Protein AF-A0A7D8YG16-F1 (afdb_monomer_lite)

Radius of gyration: 29.98 Å; chains: 1; bounding box: 87×60×87 Å

Foldseek 3Di:
DDDDPPPPPPPPDPPPPDPPPPDDDPDDPVDDPVVDDPVRVVVVVVSNVVVVVVVVVVVVVVVVVVVVVVVVVVVVVVVVVVVVVVVVVVVVVVVVVVVVVVPPDDDDDDDPDPPPQPDLLVLLQVLCVDPVPLAFADLLVSVVSSVVSVHDDPDDPVVSSVVSVVSQVVCVVVLQKFFAAPVRHGDDPPDPPRPGGTMDTNVSVPPPPPPDPPPPDDDDDD

Structure (mmCIF, N/CA/C/O backbone):
data_AF-A0A7D8YG16-F1
#
_entry.id   AF-A0A7D8YG16-F1
#
loop_
_atom_site.group_PDB
_atom_site.id
_atom_site.type_symbol
_atom_site.label_atom_id
_atom_site.label_alt_id
_atom_site.label_comp_id
_atom_site.label_asym_id
_atom_site.label_entity_id
_atom_site.label_seq_id
_atom_site.pdbx_PDB_ins_code
_atom_site.Cartn_x
_atom_site.Cartn_y
_atom_site.Cartn_z
_atom_site.occupancy
_atom_site.B_iso_or_equiv
_atom_site.auth_seq_id
_atom_site.auth_comp_id
_atom_site.auth_asym_id
_atom_site.auth_atom_id
_atom_site.pdbx_PDB_model_num
ATOM 1 N N . MET A 1 1 ? -27.364 -44.019 13.048 1.00 42.69 1 MET A N 1
ATOM 2 C CA . MET A 1 1 ? -28.251 -43.488 11.989 1.00 42.69 1 MET A CA 1
ATOM 3 C C . MET A 1 1 ? -28.166 -41.962 12.006 1.00 42.69 1 MET A C 1
ATOM 5 O O . MET A 1 1 ? -28.694 -41.402 12.958 1.00 42.69 1 MET A O 1
ATOM 9 N N . PRO A 1 2 ? -27.562 -41.266 11.027 1.00 52.38 2 PRO A N 1
ATOM 10 C CA . PRO A 1 2 ? -26.481 -41.629 10.109 1.00 52.38 2 PRO A CA 1
ATOM 11 C C . PRO A 1 2 ? -25.141 -40.936 10.470 1.00 52.38 2 PRO A C 1
ATOM 13 O O . PRO A 1 2 ? -25.119 -39.822 10.987 1.00 52.38 2 PRO A O 1
ATOM 16 N N . ASP A 1 3 ? -24.037 -41.621 10.165 1.00 46.09 3 ASP A N 1
ATOM 17 C CA . ASP A 1 3 ? -22.671 -41.087 10.111 1.00 46.09 3 ASP A CA 1
ATOM 18 C C . ASP A 1 3 ? -22.565 -40.031 9.005 1.00 46.09 3 ASP A C 1
ATOM 20 O O . ASP A 1 3 ? -22.786 -40.337 7.831 1.00 46.09 3 ASP A O 1
ATOM 24 N N . GLN A 1 4 ? -22.214 -38.792 9.354 1.00 53.47 4 GLN A N 1
ATOM 25 C CA . GLN A 1 4 ? -21.813 -37.791 8.366 1.00 53.47 4 GLN A CA 1
ATOM 26 C C . GLN A 1 4 ? -20.302 -37.880 8.165 1.00 53.47 4 GLN A C 1
ATOM 28 O O . GLN A 1 4 ? -19.511 -37.281 8.891 1.00 53.47 4 GLN A O 1
ATOM 33 N N . ALA A 1 5 ? -19.918 -38.664 7.160 1.00 52.75 5 ALA A N 1
ATOM 34 C CA . ALA A 1 5 ? -18.578 -38.671 6.605 1.00 52.75 5 ALA A CA 1
ATOM 35 C C . ALA A 1 5 ? -18.262 -37.274 6.044 1.00 52.75 5 ALA A C 1
ATOM 37 O O . ALA A 1 5 ? -18.763 -36.883 4.989 1.00 52.75 5 ALA A O 1
ATOM 38 N N . ASN A 1 6 ? -17.432 -36.519 6.765 1.00 57.44 6 ASN A N 1
ATOM 39 C CA . ASN A 1 6 ? -16.796 -35.310 6.256 1.00 57.44 6 ASN A CA 1
ATOM 40 C C . ASN A 1 6 ? -15.873 -35.707 5.103 1.00 57.44 6 ASN A C 1
ATOM 42 O O . ASN A 1 6 ? -14.739 -36.139 5.305 1.00 57.44 6 ASN A O 1
ATOM 46 N N . HIS A 1 7 ? -16.395 -35.588 3.887 1.00 51.38 7 HIS A N 1
ATOM 47 C CA . HIS A 1 7 ? -15.631 -35.683 2.658 1.00 51.38 7 HIS A CA 1
ATOM 48 C C . HIS A 1 7 ? -14.711 -34.457 2.605 1.00 51.38 7 HIS A C 1
ATOM 50 O O . HIS A 1 7 ? -15.116 -33.362 2.218 1.00 51.38 7 HIS A O 1
ATOM 56 N N . VAL A 1 8 ? -13.488 -34.626 3.108 1.00 57.53 8 VAL A N 1
ATOM 57 C CA . VAL A 1 8 ? -12.399 -33.668 2.932 1.00 57.53 8 VAL A CA 1
ATOM 58 C C . VAL A 1 8 ? -12.042 -33.720 1.454 1.00 57.53 8 VAL A C 1
ATOM 60 O O . VAL A 1 8 ? -11.345 -34.620 1.000 1.00 57.53 8 VAL A O 1
ATOM 63 N N . GLU A 1 9 ? -12.620 -32.793 0.699 1.00 54.41 9 GLU A N 1
ATOM 64 C CA . GLU A 1 9 ? -12.312 -32.551 -0.702 1.00 54.41 9 GLU A CA 1
ATOM 65 C C . GLU A 1 9 ? -10.819 -32.208 -0.791 1.00 54.41 9 GLU A C 1
ATOM 67 O O . GLU A 1 9 ? -10.390 -31.110 -0.423 1.00 54.41 9 GLU A O 1
ATOM 72 N N . GLU A 1 10 ? -10.020 -33.207 -1.180 1.00 52.62 10 GLU A N 1
ATOM 73 C CA . GLU A 1 10 ? -8.593 -33.085 -1.448 1.00 52.62 10 GLU A CA 1
ATOM 74 C C . GLU A 1 10 ? -8.372 -31.878 -2.355 1.00 52.62 10 GLU A C 1
ATOM 76 O O . GLU A 1 10 ? -8.731 -31.863 -3.538 1.00 52.62 10 GLU A O 1
ATOM 81 N N . GLN A 1 11 ? -7.793 -30.835 -1.764 1.00 48.50 11 GLN A N 1
ATOM 82 C CA . GLN A 1 11 ? -7.321 -29.666 -2.476 1.00 48.50 11 GLN A CA 1
ATOM 83 C C . GLN A 1 11 ? -6.313 -30.151 -3.507 1.00 48.50 11 GLN A C 1
ATOM 85 O O . GLN A 1 11 ? -5.183 -30.511 -3.175 1.00 48.50 11 GLN A O 1
ATOM 90 N N . ARG A 1 12 ? -6.756 -30.192 -4.767 1.00 50.84 12 ARG A N 1
ATOM 91 C CA . ARG A 1 12 ? -5.907 -30.531 -5.901 1.00 50.84 12 ARG A CA 1
ATOM 92 C C . ARG A 1 12 ? -4.632 -29.688 -5.807 1.00 50.84 12 ARG A C 1
ATOM 94 O O . ARG A 1 12 ? -4.746 -28.459 -5.711 1.00 50.84 12 ARG A O 1
ATOM 101 N N . PRO A 1 13 ? -3.439 -30.310 -5.833 1.00 53.59 13 PRO A N 1
ATOM 102 C CA . PRO A 1 13 ? -2.198 -29.565 -5.908 1.00 53.59 13 PRO A CA 1
ATOM 103 C C . PRO A 1 13 ? -2.313 -28.684 -7.139 1.00 53.59 13 PRO A C 1
ATOM 105 O O . PRO A 1 13 ? -2.701 -29.155 -8.212 1.00 53.59 13 PRO A O 1
ATOM 108 N N . TRP A 1 14 ? -2.070 -27.394 -6.942 1.00 55.88 14 TRP A N 1
ATOM 109 C CA . TRP A 1 14 ? -2.073 -26.400 -7.994 1.00 55.88 14 TRP A CA 1
ATOM 110 C C . TRP A 1 14 ? -1.040 -26.889 -8.990 1.00 55.88 14 TRP A C 1
ATOM 112 O O . TRP A 1 14 ? 0.162 -26.790 -8.760 1.00 55.88 14 TRP A O 1
ATOM 122 N N . SER A 1 15 ? -1.523 -27.567 -10.026 1.00 50.31 15 SER A N 1
ATOM 123 C CA . SER A 1 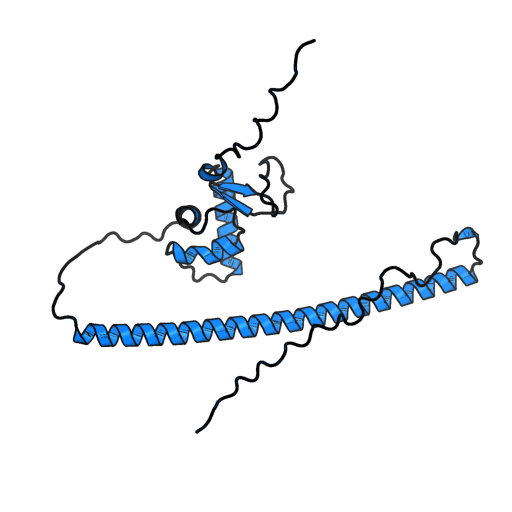15 ? -0.684 -28.087 -11.080 1.00 50.31 15 SER A CA 1
ATOM 124 C C . SER A 1 15 ? -0.021 -26.844 -11.634 1.00 50.31 15 SER A C 1
ATOM 126 O O . SER A 1 15 ? -0.735 -25.945 -12.078 1.00 50.31 15 SER A O 1
ATOM 128 N N . ASN A 1 16 ? 1.301 -26.751 -11.474 1.00 50.12 16 ASN A N 1
ATOM 129 C CA . ASN A 1 16 ? 2.144 -25.734 -12.086 1.00 50.12 16 ASN A CA 1
ATOM 130 C C . ASN A 1 16 ? 1.852 -25.774 -13.586 1.00 50.12 16 ASN A C 1
ATOM 132 O O . ASN A 1 16 ? 2.470 -26.529 -14.333 1.00 50.12 16 ASN A O 1
ATOM 136 N N . ALA A 1 17 ? 0.822 -25.046 -14.006 1.00 48.44 17 ALA A N 1
ATOM 137 C CA . ALA A 1 17 ? 0.446 -24.892 -15.387 1.00 48.44 17 ALA A CA 1
ATOM 138 C C . ALA A 1 17 ? 1.602 -24.127 -16.008 1.00 48.44 17 ALA A C 1
ATOM 140 O O . ALA A 1 17 ? 1.753 -22.943 -15.724 1.00 48.44 17 ALA A O 1
ATOM 141 N N . GLY A 1 18 ? 2.451 -24.875 -16.720 1.00 48.12 18 GLY A N 1
ATOM 142 C CA . GLY A 1 18 ? 3.556 -24.416 -17.549 1.00 48.12 18 GLY A CA 1
ATOM 143 C C . GLY A 1 18 ? 4.056 -23.031 -17.184 1.00 48.12 18 GLY A C 1
ATOM 144 O O . GLY A 1 18 ? 3.665 -22.054 -17.817 1.00 48.12 18 GLY A O 1
ATOM 145 N N . VAL A 1 19 ? 4.940 -22.946 -16.188 1.00 51.50 19 VAL A N 1
ATOM 146 C CA . VAL A 1 19 ? 5.898 -21.842 -16.174 1.00 51.50 19 VAL A CA 1
ATOM 147 C C . VAL A 1 19 ? 6.730 -22.064 -17.430 1.00 51.50 19 VAL A C 1
ATOM 149 O O . VAL A 1 19 ? 7.658 -22.871 -17.421 1.00 51.50 19 VAL A O 1
ATOM 152 N N . SER A 1 20 ? 6.293 -21.459 -18.537 1.00 51.66 20 SER A N 1
ATOM 153 C CA . SER A 1 20 ? 7.059 -21.371 -19.770 1.00 51.66 20 SER A CA 1
ATOM 154 C C . SER A 1 20 ? 8.442 -20.909 -19.361 1.00 51.66 20 SER A C 1
ATOM 156 O O . SER A 1 20 ? 8.583 -19.871 -18.710 1.00 51.66 20 SER A O 1
ATOM 158 N N . THR A 1 21 ? 9.443 -21.736 -19.634 1.00 58.44 21 THR A N 1
ATOM 159 C CA . THR A 1 21 ? 10.832 -21.369 -19.400 1.00 58.44 21 THR A CA 1
ATOM 160 C C . THR A 1 21 ? 11.067 -20.030 -20.097 1.00 58.44 21 THR A C 1
ATOM 162 O O . THR A 1 21 ? 10.820 -19.941 -21.303 1.00 58.44 21 THR A O 1
ATOM 165 N N . PRO A 1 22 ? 11.444 -18.980 -19.351 1.00 60.59 22 PRO A N 1
ATOM 166 C CA . PRO A 1 22 ? 11.738 -17.692 -19.942 1.00 60.59 22 PRO A CA 1
ATOM 167 C C . PRO A 1 22 ? 13.015 -17.837 -20.775 1.00 60.59 22 PRO A C 1
ATOM 169 O O . PRO A 1 22 ? 13.837 -18.710 -20.502 1.00 60.59 22 PRO A O 1
ATOM 172 N N . ASP A 1 23 ? 13.185 -16.949 -21.744 1.00 63.62 23 ASP A N 1
ATOM 173 C CA . ASP A 1 23 ? 14.467 -16.643 -22.394 1.00 63.62 23 ASP A CA 1
ATOM 174 C C . ASP A 1 23 ? 14.863 -17.389 -23.670 1.00 63.62 23 ASP A C 1
ATOM 176 O O . ASP A 1 23 ? 16.027 -17.311 -24.058 1.00 63.62 23 ASP A O 1
ATOM 180 N N . GLU A 1 24 ? 13.938 -17.994 -24.419 1.00 78.75 24 GLU A N 1
ATOM 181 C CA . GLU A 1 24 ? 14.229 -18.231 -25.842 1.00 78.75 24 GLU A CA 1
ATOM 182 C C . GLU A 1 24 ? 13.628 -17.106 -26.691 1.00 78.75 24 GLU A C 1
ATOM 184 O O . GLU A 1 24 ? 12.434 -17.071 -26.997 1.00 78.75 24 GLU A O 1
ATOM 189 N N . LEU A 1 25 ? 14.474 -16.121 -27.015 1.00 82.69 25 LEU A N 1
ATOM 190 C CA . LEU A 1 25 ? 14.141 -15.067 -27.969 1.00 82.69 25 LEU A CA 1
ATOM 191 C C . LEU A 1 25 ? 13.851 -15.699 -29.344 1.00 82.69 25 LEU A C 1
ATOM 193 O O . LEU A 1 25 ? 14.483 -16.686 -29.713 1.00 82.69 25 LEU A O 1
ATOM 197 N N . PRO A 1 26 ? 12.947 -15.118 -30.154 1.00 82.69 26 PRO A N 1
ATOM 198 C CA . PRO A 1 26 ? 12.599 -15.658 -31.473 1.00 82.69 26 PRO A CA 1
ATOM 199 C C . PRO A 1 26 ? 13.725 -15.511 -32.514 1.00 82.69 26 PRO A C 1
ATOM 201 O O . PRO A 1 26 ? 13.540 -15.882 -33.670 1.00 82.69 26 PRO A O 1
ATOM 204 N N . PHE A 1 27 ? 14.863 -14.940 -32.124 1.00 83.19 27 PHE A N 1
ATOM 205 C CA . PHE A 1 27 ? 16.047 -14.729 -32.944 1.00 83.19 27 PHE A CA 1
ATOM 206 C C . PHE A 1 27 ? 17.308 -15.012 -32.120 1.00 83.19 27 PHE A C 1
ATOM 208 O O . PHE A 1 27 ? 17.325 -14.870 -30.896 1.00 83.19 27 PHE A O 1
ATOM 215 N N . ASP A 1 28 ? 18.379 -15.390 -32.814 1.00 86.94 28 ASP A N 1
ATOM 216 C CA . ASP A 1 28 ? 19.677 -15.682 -32.213 1.00 86.94 28 ASP A CA 1
ATOM 217 C C . ASP A 1 28 ? 20.391 -14.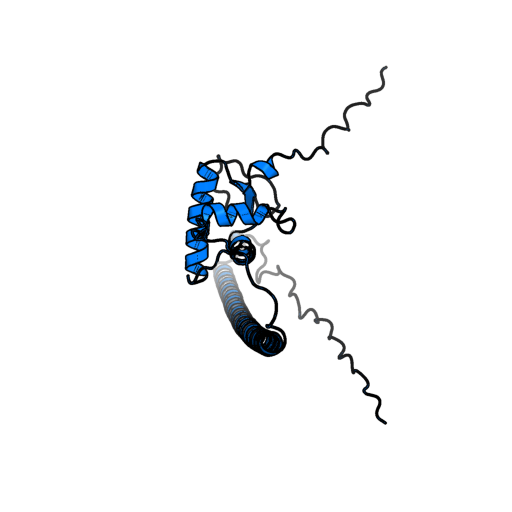382 -31.816 1.00 86.94 28 ASP A C 1
ATOM 219 O O . ASP A 1 28 ? 20.924 -13.655 -32.656 1.00 86.94 28 ASP A O 1
ATOM 223 N N . SER A 1 29 ? 20.423 -14.097 -30.513 1.00 85.38 29 SER A N 1
ATOM 224 C CA . SER A 1 29 ? 21.059 -12.898 -29.957 1.00 85.38 29 SER A CA 1
ATOM 225 C C . SER A 1 29 ? 22.583 -12.876 -30.115 1.00 85.38 29 SER A C 1
ATOM 227 O O . SER A 1 29 ? 23.198 -11.824 -29.930 1.00 85.38 29 SER A O 1
ATOM 229 N N . SER A 1 30 ? 23.209 -14.002 -30.476 1.00 88.75 30 SER A N 1
ATOM 230 C CA . SER A 1 30 ? 24.656 -14.085 -30.689 1.00 88.75 30 SER A CA 1
ATOM 231 C C . SER A 1 30 ? 25.092 -13.617 -32.082 1.00 88.75 30 SER A C 1
ATOM 233 O O . SER A 1 30 ? 26.271 -13.316 -32.300 1.00 88.75 30 SER A O 1
ATOM 235 N N . ARG A 1 31 ? 24.157 -13.505 -33.036 1.00 88.75 31 ARG A N 1
ATOM 236 C CA . ARG A 1 31 ? 24.463 -13.115 -34.412 1.00 88.75 31 ARG A CA 1
ATOM 237 C C . ARG A 1 31 ? 24.605 -11.596 -34.536 1.00 88.75 31 ARG A C 1
ATOM 239 O O . ARG A 1 31 ? 23.697 -10.828 -34.236 1.00 88.75 31 ARG A O 1
ATOM 246 N N . HIS A 1 32 ? 25.761 -11.138 -35.016 1.00 93.12 32 HIS A N 1
ATOM 247 C CA . HIS A 1 32 ? 26.023 -9.704 -35.158 1.00 93.12 32 HIS A CA 1
ATOM 248 C C . HIS A 1 32 ? 25.232 -9.107 -36.346 1.00 93.12 32 HIS A C 1
ATOM 250 O O . HIS A 1 32 ? 25.350 -9.640 -37.452 1.00 93.12 32 HIS A O 1
ATOM 256 N N . PRO A 1 33 ? 24.536 -7.956 -36.211 1.00 91.00 33 PRO A N 1
ATOM 257 C CA . PRO A 1 33 ? 23.679 -7.401 -37.273 1.00 91.00 33 PRO A CA 1
ATOM 258 C C . PRO A 1 33 ? 24.385 -7.164 -38.614 1.00 91.00 33 PRO A C 1
ATOM 260 O O . PRO A 1 33 ? 23.814 -7.373 -39.673 1.00 91.00 33 PRO A O 1
ATOM 263 N N . ARG A 1 34 ? 25.670 -6.784 -38.583 1.00 94.56 34 ARG A N 1
ATOM 264 C CA . ARG A 1 34 ? 26.493 -6.598 -39.801 1.00 94.56 34 ARG A CA 1
ATOM 265 C C . ARG A 1 34 ? 26.751 -7.879 -40.606 1.00 94.56 34 ARG A C 1
ATOM 267 O O . ARG A 1 34 ? 27.272 -7.783 -41.709 1.00 94.56 34 ARG A O 1
ATOM 274 N N . SER A 1 35 ? 26.467 -9.054 -40.045 1.00 94.88 35 SER A N 1
ATOM 275 C CA . SER A 1 35 ? 26.601 -10.337 -40.750 1.00 94.88 35 SER A CA 1
ATOM 276 C C . SER A 1 35 ? 25.352 -10.717 -41.551 1.00 94.88 35 SER A C 1
ATOM 278 O O . SER A 1 35 ? 25.388 -11.685 -42.306 1.00 94.88 35 SER A O 1
ATOM 280 N N . LEU A 1 36 ? 24.262 -9.963 -41.389 1.00 94.06 36 LEU A N 1
ATOM 281 C CA . LEU A 1 36 ? 22.979 -10.212 -42.028 1.00 94.06 36 LEU A CA 1
ATOM 282 C C . LEU A 1 36 ? 22.845 -9.395 -43.314 1.00 94.06 36 LEU A C 1
ATOM 284 O O . LEU A 1 36 ? 23.304 -8.256 -43.397 1.00 94.06 36 LEU A O 1
ATOM 288 N N . SER A 1 37 ? 22.183 -9.978 -44.308 1.00 97.19 37 SER A N 1
ATOM 289 C CA . SER A 1 37 ? 21.705 -9.242 -45.482 1.00 97.19 37 SER A CA 1
ATOM 290 C C . SER A 1 37 ? 20.526 -8.327 -45.127 1.00 97.19 37 SER A C 1
ATOM 292 O O . SER A 1 37 ? 19.826 -8.560 -44.141 1.00 97.19 37 SER A O 1
ATOM 294 N N . ASP A 1 38 ? 20.262 -7.316 -45.956 1.00 96.75 38 ASP A N 1
ATOM 295 C CA . ASP A 1 38 ? 19.150 -6.376 -45.750 1.00 96.75 38 ASP A CA 1
ATOM 296 C C . ASP A 1 38 ? 17.785 -7.077 -45.644 1.00 96.75 38 ASP A C 1
ATOM 298 O O . ASP A 1 38 ? 16.946 -6.691 -44.826 1.00 96.75 38 ASP A O 1
ATOM 302 N N . ASP A 1 39 ? 17.564 -8.135 -46.428 1.00 97.00 39 ASP A N 1
ATOM 303 C CA . ASP A 1 39 ? 16.323 -8.911 -46.377 1.00 97.00 39 ASP A CA 1
ATOM 304 C C . ASP A 1 39 ? 16.208 -9.719 -45.076 1.00 97.00 39 ASP A C 1
ATOM 306 O O . ASP A 1 39 ? 15.133 -9.770 -44.476 1.00 97.00 39 ASP A O 1
ATOM 310 N N . GLN A 1 40 ? 17.319 -10.275 -44.579 1.00 94.50 40 GLN A N 1
ATOM 311 C CA . GLN A 1 40 ? 17.349 -10.947 -43.275 1.00 94.50 40 GLN A CA 1
ATOM 312 C C . GLN A 1 40 ? 17.102 -9.966 -42.126 1.00 94.50 40 GLN A C 1
ATOM 314 O O . GLN A 1 40 ? 16.334 -10.277 -41.220 1.00 94.50 40 GLN A O 1
ATOM 319 N N . LEU A 1 41 ? 17.683 -8.762 -42.184 1.00 94.62 41 LEU A N 1
ATOM 320 C CA . LEU A 1 41 ? 17.433 -7.714 -41.191 1.00 94.62 41 LEU A CA 1
ATOM 321 C C . LEU A 1 41 ? 15.949 -7.330 -41.139 1.00 94.62 41 LEU A C 1
ATOM 323 O O . LEU A 1 41 ? 15.388 -7.184 -40.054 1.00 94.62 41 LEU A O 1
ATOM 327 N N . ARG A 1 42 ? 15.288 -7.195 -42.295 1.00 95.44 42 ARG A N 1
ATOM 328 C CA . ARG A 1 42 ? 13.842 -6.919 -42.356 1.00 95.44 42 ARG A CA 1
ATOM 329 C C . ARG A 1 42 ? 13.021 -8.048 -41.742 1.00 95.44 42 ARG A C 1
ATOM 331 O O . ARG A 1 42 ? 12.115 -7.772 -40.960 1.00 95.44 42 ARG A O 1
ATOM 338 N N . GLN A 1 43 ? 13.358 -9.294 -42.065 1.00 94.88 43 GLN A N 1
ATOM 339 C CA . GLN A 1 43 ? 12.666 -10.466 -41.539 1.00 94.88 43 GLN A CA 1
ATOM 340 C C . GLN A 1 43 ? 12.818 -10.586 -40.015 1.00 94.88 43 GLN A C 1
ATOM 342 O O . GLN A 1 43 ? 11.827 -10.805 -39.320 1.00 94.88 43 GLN A O 1
ATOM 347 N N . GLU A 1 44 ? 14.029 -10.404 -39.480 1.00 94.44 44 GLU A N 1
ATOM 348 C CA . GLU A 1 44 ? 14.264 -10.439 -38.031 1.00 94.44 44 GLU A CA 1
ATOM 349 C C . GLU A 1 44 ? 13.527 -9.300 -37.311 1.00 94.44 44 GLU A C 1
ATOM 351 O O . GLU A 1 44 ? 12.929 -9.525 -36.258 1.00 94.44 44 GLU A O 1
ATOM 356 N N . LEU A 1 45 ? 13.476 -8.095 -37.895 1.00 94.50 45 LEU A N 1
ATOM 357 C CA . LEU A 1 45 ? 12.705 -6.975 -37.342 1.00 94.50 45 LEU A CA 1
ATOM 358 C C . LEU A 1 45 ? 11.197 -7.253 -37.306 1.00 94.50 45 LEU A C 1
ATOM 360 O O . LEU A 1 45 ? 10.530 -6.911 -36.324 1.00 94.50 45 LEU A O 1
ATOM 364 N N . GLU A 1 46 ? 10.650 -7.870 -38.352 1.00 95.06 46 GLU A N 1
ATOM 365 C CA . GLU A 1 46 ? 9.240 -8.260 -38.399 1.00 95.06 46 GLU A CA 1
ATOM 366 C C . GLU A 1 46 ? 8.927 -9.336 -37.349 1.00 95.06 46 GLU A C 1
ATOM 368 O O . GLU A 1 46 ? 7.966 -9.199 -36.587 1.00 95.06 46 GLU A O 1
ATOM 373 N N . GLN A 1 47 ? 9.781 -10.358 -37.230 1.00 92.88 47 GLN A N 1
ATOM 374 C CA . GLN A 1 47 ? 9.651 -11.411 -36.218 1.00 92.88 47 GLN A CA 1
ATOM 375 C C . GLN A 1 47 ? 9.735 -10.856 -34.794 1.00 92.88 47 GLN A C 1
ATOM 377 O O . GLN A 1 47 ? 8.886 -11.178 -33.957 1.00 92.88 47 GLN A O 1
ATOM 382 N N . ALA A 1 48 ? 10.712 -9.986 -34.525 1.00 92.31 48 ALA A N 1
ATOM 383 C CA . ALA A 1 48 ? 10.864 -9.319 -33.238 1.00 92.31 48 ALA A CA 1
ATOM 384 C C . ALA A 1 48 ? 9.623 -8.481 -32.899 1.00 92.31 48 ALA A C 1
ATOM 386 O O . ALA A 1 48 ? 9.091 -8.575 -31.793 1.00 92.31 48 ALA A O 1
ATOM 387 N N . SER A 1 49 ? 9.109 -7.715 -33.866 1.00 94.38 49 SER A N 1
ATOM 388 C CA . SER A 1 49 ? 7.903 -6.897 -33.687 1.00 94.38 49 SER A CA 1
ATOM 389 C C . SER A 1 49 ? 6.668 -7.755 -33.391 1.00 94.38 49 SER A C 1
ATOM 391 O O . SER A 1 49 ? 5.918 -7.458 -32.459 1.00 94.38 49 SER A O 1
ATOM 393 N N . GLY A 1 50 ? 6.476 -8.852 -34.129 1.00 93.62 50 GLY A N 1
ATOM 394 C CA . GLY A 1 50 ? 5.372 -9.788 -33.908 1.00 93.62 50 GLY A CA 1
ATOM 395 C C . GLY A 1 50 ? 5.460 -10.524 -32.568 1.00 93.62 50 GLY A C 1
ATOM 396 O O . GLY A 1 50 ? 4.439 -10.801 -31.937 1.00 93.62 50 GLY A O 1
ATOM 397 N N . TRP A 1 51 ? 6.668 -10.825 -32.090 1.00 91.75 51 TRP A N 1
ATOM 398 C CA . TRP A 1 51 ? 6.874 -11.402 -30.762 1.00 91.75 51 TRP A CA 1
ATOM 399 C C . TRP A 1 51 ? 6.566 -10.398 -29.645 1.00 91.75 51 TRP A C 1
ATOM 401 O O . TRP A 1 51 ? 5.788 -10.721 -28.753 1.00 91.75 51 TRP A O 1
ATOM 411 N N . ILE A 1 52 ? 7.049 -9.153 -29.752 1.00 91.50 52 ILE A N 1
ATOM 412 C CA . ILE A 1 52 ? 6.740 -8.083 -28.787 1.00 91.50 52 ILE A CA 1
ATOM 413 C C . ILE A 1 52 ? 5.227 -7.853 -28.672 1.00 91.50 52 ILE A C 1
ATOM 415 O O . ILE A 1 52 ? 4.714 -7.672 -27.567 1.00 91.50 52 ILE A O 1
ATOM 419 N N . GLU A 1 53 ? 4.493 -7.844 -29.788 1.00 95.75 53 GLU A N 1
ATOM 420 C CA . GLU A 1 53 ? 3.044 -7.625 -29.738 1.00 95.75 53 GLU A CA 1
ATOM 421 C C . GLU A 1 53 ? 2.299 -8.802 -29.090 1.00 95.75 53 GLU A C 1
ATOM 423 O O . GLU A 1 53 ? 1.345 -8.572 -28.343 1.00 95.75 53 GLU A O 1
ATOM 428 N N . ARG A 1 54 ? 2.757 -10.047 -29.301 1.00 93.50 54 ARG A N 1
ATOM 429 C CA . ARG A 1 54 ? 2.222 -11.227 -28.600 1.00 93.50 54 ARG A CA 1
ATOM 430 C C . ARG A 1 54 ? 2.451 -11.136 -27.095 1.00 93.50 54 ARG A C 1
ATOM 432 O O . ARG A 1 54 ? 1.479 -11.204 -26.350 1.00 93.50 54 ARG A O 1
ATOM 439 N N . GLU A 1 55 ? 3.679 -10.859 -26.665 1.00 92.38 55 GLU A N 1
ATOM 440 C CA . GLU A 1 55 ? 4.018 -10.663 -25.247 1.00 92.38 55 GLU A CA 1
ATOM 441 C C . GLU A 1 55 ? 3.155 -9.564 -24.604 1.00 92.38 55 GLU A C 1
ATOM 443 O O . GLU A 1 55 ? 2.580 -9.736 -23.530 1.00 92.38 55 GLU A O 1
ATOM 448 N N . ARG A 1 56 ? 2.956 -8.434 -25.296 1.00 94.31 56 ARG A N 1
ATOM 449 C CA . ARG A 1 56 ? 2.066 -7.358 -24.820 1.00 94.31 56 ARG A CA 1
ATOM 450 C C . ARG A 1 56 ? 0.593 -7.761 -24.790 1.00 94.31 56 ARG A C 1
ATOM 452 O O . ARG A 1 56 ? -0.173 -7.258 -23.962 1.00 94.31 56 ARG A O 1
ATOM 459 N N . ALA A 1 57 ? 0.135 -8.594 -25.721 1.00 95.56 57 ALA A N 1
ATOM 460 C CA . ALA A 1 57 ? -1.225 -9.125 -25.706 1.00 95.56 57 ALA A CA 1
ATOM 461 C C . ALA A 1 57 ? -1.433 -10.065 -24.508 1.00 95.56 57 ALA A C 1
ATOM 463 O O . ALA A 1 57 ? -2.430 -9.921 -23.795 1.00 95.56 57 ALA A O 1
ATOM 464 N N . GLU A 1 58 ? -0.467 -10.939 -24.237 1.00 93.25 58 GLU A N 1
ATOM 465 C CA . GLU A 1 58 ? -0.459 -11.825 -23.072 1.00 93.25 58 GLU A CA 1
ATOM 466 C C . GLU A 1 58 ? -0.405 -11.033 -21.760 1.00 93.25 58 GLU A C 1
ATOM 468 O O . GLU A 1 58 ? -1.223 -11.263 -20.868 1.00 93.25 58 GLU A O 1
ATOM 473 N N . GLU A 1 59 ? 0.444 -10.006 -21.668 1.00 94.38 59 GLU A N 1
ATOM 474 C CA . GLU A 1 59 ? 0.496 -9.090 -20.523 1.00 94.38 59 GLU A CA 1
ATOM 475 C C . GLU A 1 59 ? -0.866 -8.417 -20.273 1.00 94.38 59 GLU A C 1
ATOM 477 O O . GLU A 1 59 ? -1.351 -8.355 -19.135 1.00 94.38 59 GLU A O 1
ATOM 482 N N . ARG A 1 60 ? -1.522 -7.912 -21.328 1.00 96.56 60 ARG A N 1
ATOM 483 C CA . ARG A 1 60 ? -2.861 -7.306 -21.224 1.00 96.56 60 ARG A CA 1
ATOM 484 C C . ARG A 1 60 ? -3.899 -8.320 -20.744 1.00 96.56 60 ARG A C 1
ATOM 486 O O . ARG A 1 60 ? -4.709 -7.979 -19.876 1.00 96.56 60 ARG A O 1
ATOM 493 N N . ALA A 1 61 ? -3.863 -9.549 -21.258 1.00 92.12 61 ALA A N 1
ATOM 494 C CA . ALA A 1 61 ? -4.754 -10.625 -20.833 1.00 92.12 61 ALA A CA 1
ATOM 495 C C . ALA A 1 61 ? -4.531 -10.996 -19.357 1.00 92.12 61 ALA A C 1
ATOM 497 O O . ALA A 1 61 ? -5.490 -11.060 -18.583 1.00 92.12 61 ALA A O 1
ATOM 498 N N . ALA A 1 62 ? -3.273 -11.134 -18.931 1.00 89.62 62 ALA A N 1
ATOM 499 C CA . ALA A 1 62 ? -2.905 -11.409 -17.545 1.00 89.62 62 ALA A CA 1
ATOM 500 C C . ALA A 1 62 ? -3.364 -10.289 -16.597 1.00 89.62 62 ALA A C 1
ATOM 502 O O . ALA A 1 62 ? -3.948 -10.556 -15.543 1.00 89.62 62 ALA A O 1
ATOM 503 N N . ARG A 1 63 ? -3.192 -9.018 -16.986 1.00 90.88 63 ARG A N 1
ATOM 504 C CA . ARG A 1 63 ? -3.688 -7.863 -16.214 1.00 90.88 63 ARG A CA 1
ATOM 505 C C . ARG A 1 63 ? -5.209 -7.865 -16.073 1.00 90.88 63 ARG A C 1
ATOM 507 O O . ARG A 1 63 ? -5.721 -7.546 -14.997 1.00 90.88 63 ARG A O 1
ATOM 514 N N . LEU A 1 64 ? -5.938 -8.232 -17.127 1.00 93.69 64 LEU A N 1
ATOM 515 C CA . LEU A 1 64 ? -7.397 -8.347 -17.080 1.00 93.69 64 LEU A CA 1
ATOM 516 C C . LEU A 1 64 ? -7.845 -9.491 -16.155 1.00 93.69 64 LEU A C 1
ATOM 518 O O . LEU A 1 64 ? -8.768 -9.313 -15.353 1.00 93.69 64 LEU A O 1
ATOM 522 N N . ALA A 1 65 ? -7.164 -10.638 -16.219 1.00 91.19 65 ALA A N 1
ATOM 523 C CA . ALA A 1 65 ? -7.409 -11.769 -15.329 1.00 91.19 65 ALA A CA 1
ATOM 524 C C . ALA A 1 65 ? -7.156 -11.389 -13.861 1.00 91.19 65 ALA A C 1
ATOM 526 O O . ALA A 1 65 ? -8.018 -11.611 -13.007 1.00 91.19 65 ALA A O 1
ATOM 527 N N . TYR A 1 66 ? -6.032 -10.722 -13.576 1.00 91.25 66 TYR A N 1
ATOM 528 C CA . TYR A 1 66 ? -5.715 -10.212 -12.242 1.00 91.25 66 TYR A CA 1
ATOM 529 C C . TYR A 1 66 ? -6.792 -9.252 -11.727 1.00 91.25 66 TYR A C 1
ATOM 531 O O . TYR A 1 66 ? -7.284 -9.417 -10.611 1.00 91.25 66 TYR A O 1
ATOM 539 N N . ARG A 1 67 ? -7.218 -8.286 -12.551 1.00 91.69 67 ARG A N 1
ATOM 540 C CA . ARG A 1 67 ? -8.284 -7.341 -12.189 1.00 91.69 67 ARG A CA 1
ATOM 541 C C . ARG A 1 67 ? -9.587 -8.060 -11.839 1.00 91.69 67 ARG A C 1
ATOM 543 O O . ARG A 1 67 ? -10.209 -7.742 -10.833 1.00 91.69 67 ARG A O 1
ATOM 550 N N . THR A 1 68 ? -9.960 -9.068 -12.623 1.00 92.94 68 THR A N 1
ATOM 551 C CA . THR A 1 68 ? -11.164 -9.874 -12.375 1.00 92.94 68 THR A CA 1
ATOM 552 C C . THR A 1 68 ? -11.084 -10.616 -11.037 1.00 92.94 68 THR A C 1
ATOM 554 O O . THR A 1 68 ? -12.059 -10.665 -10.281 1.00 92.94 68 THR A O 1
ATOM 557 N N . ILE A 1 69 ? -9.917 -11.182 -10.713 1.00 92.69 69 ILE A N 1
ATOM 558 C CA . ILE A 1 69 ? -9.679 -11.845 -9.426 1.00 92.69 69 ILE A CA 1
ATOM 559 C C . ILE A 1 69 ? -9.756 -10.834 -8.278 1.00 92.69 69 ILE A C 1
ATOM 561 O O . ILE A 1 69 ? -10.425 -11.118 -7.283 1.00 92.69 69 ILE A O 1
ATOM 565 N N . ALA A 1 70 ? -9.132 -9.664 -8.427 1.00 82.44 70 ALA A N 1
ATOM 566 C CA . ALA A 1 70 ? -9.165 -8.596 -7.433 1.00 82.44 70 ALA A CA 1
ATOM 567 C C . ALA A 1 70 ? -10.607 -8.141 -7.143 1.00 82.44 70 ALA A C 1
ATOM 569 O O . ALA A 1 70 ? -11.039 -8.182 -5.991 1.00 82.44 70 ALA A O 1
ATOM 570 N N . ASP A 1 71 ? -11.401 -7.854 -8.181 1.00 91.44 71 ASP A N 1
ATOM 571 C CA . ASP A 1 71 ? -12.810 -7.460 -8.040 1.00 91.44 71 ASP A CA 1
ATOM 572 C C . ASP A 1 71 ? -13.638 -8.544 -7.321 1.00 91.44 71 ASP A C 1
ATOM 574 O O . ASP A 1 71 ? -14.508 -8.254 -6.492 1.00 91.44 71 ASP A O 1
ATOM 578 N N . ARG A 1 72 ? -13.370 -9.826 -7.607 1.00 96.06 72 ARG A N 1
ATOM 579 C CA . ARG A 1 72 ? -14.024 -10.958 -6.933 1.00 96.06 72 ARG A CA 1
ATOM 580 C C . ARG A 1 72 ? -13.660 -11.029 -5.448 1.00 96.06 72 ARG A C 1
ATOM 582 O O . ARG A 1 72 ? -14.540 -11.295 -4.625 1.00 96.06 72 ARG A O 1
ATOM 589 N N . VAL A 1 73 ? -12.391 -10.816 -5.103 1.00 92.75 73 VAL A N 1
ATOM 590 C CA . VAL A 1 73 ? -11.919 -10.783 -3.709 1.00 92.75 73 VAL A CA 1
ATOM 591 C C . VAL A 1 73 ? -12.571 -9.624 -2.956 1.00 92.75 73 VAL A C 1
ATOM 593 O O . VAL A 1 73 ? -13.126 -9.842 -1.878 1.00 92.75 73 VAL A O 1
ATOM 596 N N . ASP A 1 74 ? -12.627 -8.435 -3.553 1.00 86.88 74 ASP A N 1
ATOM 597 C CA . ASP A 1 74 ? -13.248 -7.255 -2.943 1.00 86.88 74 ASP A CA 1
ATOM 598 C C . ASP A 1 74 ? -14.743 -7.458 -2.656 1.00 86.88 74 ASP A C 1
ATOM 600 O O . ASP A 1 74 ? -15.235 -7.103 -1.574 1.00 86.88 74 ASP A O 1
ATOM 604 N N . ARG A 1 75 ? -15.477 -8.107 -3.574 1.00 95.56 75 ARG A N 1
ATOM 605 C CA . ARG A 1 75 ? -16.882 -8.495 -3.347 1.00 95.56 75 ARG A CA 1
ATOM 606 C C . ARG A 1 75 ? -17.024 -9.463 -2.171 1.00 95.56 75 ARG A C 1
ATOM 608 O O . ARG A 1 75 ? -17.926 -9.288 -1.351 1.00 95.56 75 ARG A O 1
ATOM 615 N N . ARG A 1 76 ? -16.135 -10.457 -2.052 1.00 95.12 76 ARG A N 1
ATOM 616 C CA . ARG A 1 76 ? -16.145 -11.422 -0.936 1.00 95.12 76 ARG A CA 1
ATOM 617 C C . ARG A 1 76 ? -15.854 -10.747 0.402 1.00 95.12 76 ARG A C 1
ATOM 619 O O . ARG A 1 76 ? -16.608 -10.952 1.348 1.00 95.12 76 ARG A O 1
ATOM 626 N N . ILE A 1 77 ? -14.832 -9.894 0.472 1.00 89.50 77 ILE A N 1
ATOM 627 C CA . ILE A 1 77 ? -14.504 -9.125 1.684 1.00 89.50 77 ILE A CA 1
ATOM 628 C C . ILE A 1 77 ? -15.690 -8.250 2.100 1.00 89.50 77 ILE A C 1
ATOM 630 O O . ILE A 1 77 ? -16.060 -8.207 3.274 1.00 89.50 77 ILE A O 1
ATOM 634 N N . SER A 1 78 ? -16.325 -7.583 1.135 1.00 86.94 78 SER A N 1
ATOM 635 C CA . SER A 1 78 ? -17.510 -6.758 1.382 1.00 86.94 78 SER A CA 1
ATOM 636 C C . SER A 1 78 ? -18.674 -7.574 1.956 1.00 86.94 78 SER A C 1
ATOM 638 O O . SER A 1 78 ? -19.307 -7.140 2.922 1.00 86.94 78 SER A O 1
ATOM 640 N N . ALA A 1 79 ? -18.925 -8.772 1.417 1.00 93.38 79 ALA A N 1
ATOM 641 C CA . ALA A 1 79 ? -19.955 -9.682 1.916 1.00 93.38 79 ALA A CA 1
ATOM 642 C C . ALA A 1 79 ? -19.656 -10.181 3.341 1.00 93.38 79 ALA A C 1
ATOM 644 O O . ALA A 1 79 ? -20.540 -10.141 4.197 1.00 93.38 79 ALA A O 1
ATOM 645 N N . ILE A 1 80 ? -18.407 -10.568 3.622 1.00 91.44 80 ILE A N 1
ATOM 646 C CA . ILE A 1 80 ? -17.966 -11.005 4.958 1.00 91.44 80 ILE A CA 1
ATOM 647 C C . ILE A 1 80 ? -18.169 -9.884 5.981 1.00 91.44 80 ILE A C 1
ATOM 649 O O . ILE A 1 80 ? -18.805 -10.095 7.011 1.00 91.44 80 ILE A O 1
ATOM 653 N N . ARG A 1 81 ? -17.710 -8.664 5.676 1.00 92.06 81 ARG A N 1
ATOM 654 C CA . ARG A 1 81 ? -17.872 -7.502 6.568 1.00 92.06 81 ARG A CA 1
ATOM 655 C C . ARG A 1 81 ? -19.336 -7.165 6.822 1.00 92.06 81 ARG A C 1
ATOM 657 O O . ARG A 1 81 ? -19.700 -6.806 7.939 1.00 92.06 81 ARG A O 1
ATOM 664 N N . ARG A 1 82 ? -20.190 -7.270 5.798 1.00 95.62 82 ARG A N 1
ATOM 665 C CA . ARG A 1 82 ? -21.638 -7.104 5.968 1.00 95.62 82 ARG A CA 1
ATOM 666 C C . ARG A 1 82 ? -22.186 -8.150 6.940 1.00 95.62 82 ARG A C 1
ATOM 668 O O . ARG A 1 82 ? -22.860 -7.767 7.891 1.00 95.62 82 ARG A O 1
ATOM 675 N N . ARG A 1 83 ? -21.854 -9.427 6.741 1.00 96.75 83 ARG A N 1
ATOM 676 C CA . ARG A 1 83 ? -22.314 -10.519 7.606 1.00 96.75 83 ARG A CA 1
ATOM 677 C C . ARG A 1 83 ? -21.838 -10.356 9.050 1.00 96.75 83 ARG A C 1
ATOM 679 O O . ARG A 1 83 ? -22.619 -10.564 9.969 1.00 96.75 83 ARG A O 1
ATOM 686 N N . GLN A 1 84 ? -20.593 -9.934 9.251 1.00 93.44 84 GLN A N 1
ATOM 687 C CA . GLN A 1 84 ? -20.049 -9.655 10.580 1.00 93.44 84 GLN A CA 1
ATOM 688 C C . GLN A 1 84 ? -20.851 -8.564 11.303 1.00 93.44 84 GLN A C 1
ATOM 690 O O . GLN A 1 84 ? -21.192 -8.738 12.467 1.00 93.44 84 GLN A O 1
ATOM 695 N N . ARG A 1 85 ? -21.220 -7.475 10.612 1.00 95.75 85 ARG A N 1
ATOM 696 C CA . ARG A 1 85 ? -22.075 -6.424 11.191 1.00 95.75 85 ARG A CA 1
ATOM 697 C C . ARG A 1 85 ? -23.474 -6.924 11.543 1.00 95.75 85 ARG A C 1
ATOM 699 O O . ARG A 1 85 ? -24.007 -6.529 12.572 1.00 95.75 85 ARG A O 1
ATOM 706 N N . GLU A 1 86 ? -24.063 -7.780 10.709 1.00 96.38 86 GLU A N 1
ATOM 707 C CA . GLU A 1 86 ? -25.362 -8.404 10.999 1.00 96.38 86 GLU A CA 1
ATOM 708 C C . GLU A 1 86 ? -25.291 -9.274 12.264 1.00 96.38 86 GLU A C 1
ATOM 710 O O . GLU A 1 86 ? -26.154 -9.161 13.131 1.00 96.38 86 GLU A O 1
ATOM 715 N N . ILE A 1 87 ? -24.240 -10.094 12.396 1.00 96.31 87 ILE A N 1
ATOM 716 C CA . ILE A 1 87 ? -24.007 -10.936 13.579 1.00 96.31 87 ILE A CA 1
ATOM 717 C C . ILE A 1 87 ? -23.794 -10.076 14.826 1.00 96.31 87 ILE A C 1
ATOM 719 O O . ILE A 1 87 ? -24.418 -10.336 15.851 1.00 96.31 87 ILE A O 1
ATOM 723 N N . GLN A 1 88 ? -22.955 -9.041 14.735 1.00 91.12 88 GLN A N 1
ATOM 724 C CA . GLN A 1 88 ? -22.691 -8.140 15.855 1.00 91.12 88 GLN A CA 1
ATOM 725 C C . GLN A 1 88 ? -23.974 -7.436 16.313 1.00 91.12 88 GLN A C 1
ATOM 727 O O . GLN A 1 88 ? -24.284 -7.439 17.497 1.00 91.12 88 GLN A O 1
ATOM 732 N N . GLY A 1 89 ? -24.770 -6.915 15.374 1.00 94.12 89 GLY A N 1
ATOM 733 C CA . GLY A 1 89 ? -26.039 -6.266 15.700 1.00 94.12 89 GLY A CA 1
ATOM 734 C C . GLY A 1 89 ? -27.044 -7.208 16.370 1.00 94.12 89 GLY A C 1
ATOM 735 O O . GLY A 1 89 ? -27.757 -6.796 17.280 1.00 94.12 89 GLY A O 1
ATOM 736 N N . GLU A 1 90 ? -27.098 -8.477 15.960 1.00 96.00 90 GLU A N 1
ATOM 737 C CA . GLU A 1 90 ? -27.942 -9.489 16.608 1.00 96.00 90 GLU A CA 1
ATOM 738 C C . GLU A 1 90 ? -27.437 -9.847 18.015 1.00 96.00 90 GLU A C 1
ATOM 740 O O . GLU A 1 90 ? -28.226 -9.947 18.954 1.00 96.00 90 GLU A O 1
ATOM 745 N N . HIS A 1 91 ? -26.122 -9.991 18.182 1.00 90.81 91 HIS A N 1
ATOM 746 C CA . HIS A 1 91 ? -25.499 -10.218 19.483 1.00 90.81 91 HIS A CA 1
ATOM 747 C C . HIS A 1 91 ? -25.787 -9.064 20.458 1.00 90.81 91 HIS A C 1
ATOM 749 O O . HIS A 1 91 ? -26.232 -9.298 21.583 1.00 90.81 91 HIS A O 1
ATOM 755 N N . ASP A 1 92 ? -25.635 -7.818 20.006 1.00 88.62 92 ASP A N 1
ATOM 756 C CA . ASP A 1 92 ? -25.897 -6.621 20.808 1.00 88.62 92 ASP A CA 1
ATOM 757 C C . ASP A 1 92 ? -27.383 -6.504 21.189 1.00 88.62 92 ASP A C 1
ATOM 759 O O . ASP A 1 92 ? -27.708 -6.163 22.329 1.00 88.62 92 ASP A O 1
ATOM 763 N N . ARG A 1 93 ? -28.304 -6.856 20.275 1.00 90.06 93 ARG A N 1
ATOM 764 C CA . ARG A 1 93 ? -29.746 -6.939 20.576 1.00 90.06 93 ARG A CA 1
ATOM 765 C C . ARG A 1 93 ? -30.034 -7.953 21.677 1.00 90.06 93 ARG A C 1
ATOM 767 O O . ARG A 1 93 ? -30.749 -7.617 22.617 1.00 90.06 93 ARG A O 1
ATOM 774 N N . ARG A 1 94 ? -29.451 -9.155 21.597 1.00 90.12 94 ARG A N 1
ATOM 775 C CA . ARG A 1 94 ? -29.635 -10.216 22.605 1.00 90.12 94 ARG A CA 1
ATOM 776 C C . ARG A 1 94 ? -29.102 -9.805 23.973 1.00 90.12 94 ARG A C 1
ATOM 778 O O . ARG A 1 94 ? -29.789 -9.995 24.978 1.00 90.12 94 ARG A O 1
ATOM 785 N N . LEU A 1 95 ? -27.919 -9.190 24.014 1.00 83.19 95 LEU A N 1
ATOM 786 C CA . LEU A 1 95 ? -27.356 -8.641 25.248 1.00 83.19 95 LEU A CA 1
ATOM 787 C C . LEU A 1 95 ? -28.228 -7.522 25.825 1.00 83.19 95 LEU A C 1
ATOM 789 O O . LEU A 1 95 ? -28.460 -7.495 27.031 1.00 83.19 95 LEU A O 1
ATOM 793 N N . SER A 1 96 ? -28.752 -6.629 24.982 1.00 77.69 96 SER A N 1
ATOM 794 C CA . SER A 1 96 ? -29.659 -5.560 25.410 1.00 77.69 96 SER A CA 1
ATOM 795 C C . SER A 1 96 ? -30.951 -6.117 26.016 1.00 77.69 96 SER A C 1
ATOM 797 O O . SER A 1 96 ? -31.310 -5.725 27.126 1.00 77.69 96 SER A O 1
ATOM 799 N N . THR A 1 97 ? -31.597 -7.093 25.369 1.00 75.12 97 THR A N 1
ATOM 800 C CA . THR A 1 97 ? -32.796 -7.754 25.914 1.00 75.12 97 THR A CA 1
ATOM 801 C C . THR A 1 97 ? -32.512 -8.524 27.203 1.00 75.12 97 THR A C 1
ATOM 803 O O . THR A 1 97 ? -33.337 -8.517 28.112 1.00 75.12 97 THR A O 1
ATOM 806 N N . SER A 1 98 ? -31.325 -9.128 27.332 1.00 65.56 98 SER A N 1
ATOM 807 C CA . SER A 1 98 ? -30.910 -9.807 28.564 1.00 65.56 98 SER A CA 1
ATOM 808 C C . SER A 1 98 ? -30.650 -8.825 29.713 1.00 65.56 98 SER A C 1
ATOM 810 O O . SER A 1 98 ? -30.862 -9.175 30.869 1.00 65.56 98 SER A O 1
ATOM 812 N N . ARG A 1 99 ? -30.222 -7.588 29.420 1.00 55.31 99 ARG A N 1
ATOM 813 C CA . ARG A 1 99 ? -29.960 -6.547 30.429 1.00 55.31 99 ARG A CA 1
ATOM 814 C C . ARG A 1 99 ? -31.240 -5.947 31.013 1.00 55.31 99 ARG A C 1
ATOM 816 O O . ARG A 1 99 ? -31.249 -5.600 32.190 1.00 55.31 99 ARG A O 1
ATOM 823 N N . VAL A 1 100 ? -32.320 -5.870 30.230 1.00 55.81 100 VAL A N 1
ATOM 824 C CA . VAL A 1 100 ? -33.633 -5.375 30.700 1.00 55.81 100 VAL A CA 1
ATOM 825 C C . VAL A 1 100 ? -34.253 -6.310 31.751 1.00 55.81 100 VAL A C 1
ATOM 827 O O . VAL A 1 100 ? -34.986 -5.842 32.612 1.00 55.81 100 VAL A O 1
ATOM 830 N N . LEU A 1 101 ? -33.894 -7.599 31.765 1.00 53.81 101 LEU A N 1
ATOM 831 C CA . LEU A 1 101 ? -34.333 -8.555 32.794 1.00 53.81 101 LEU A CA 1
ATOM 832 C C . LEU A 1 101 ? -33.393 -8.646 34.016 1.00 53.81 101 LEU A C 1
ATOM 834 O O . LEU A 1 101 ? -33.677 -9.396 34.943 1.00 53.81 101 LEU A O 1
ATOM 838 N N . SER A 1 102 ? -32.277 -7.907 34.047 1.00 48.47 102 SER A N 1
ATOM 839 C CA . SER A 1 102 ? -31.305 -7.926 35.163 1.00 48.47 102 SER A CA 1
ATOM 840 C C . SER A 1 102 ? -30.968 -6.542 35.728 1.00 48.47 102 SER A C 1
ATOM 842 O O . SER A 1 102 ? -30.023 -6.408 36.502 1.00 48.47 102 SER A O 1
ATOM 844 N N . SER A 1 103 ? -31.720 -5.500 35.371 1.00 44.72 103 SER A N 1
ATOM 845 C CA . SER A 1 103 ? -31.436 -4.126 35.793 1.00 44.72 103 SER A CA 1
ATOM 846 C C . SER A 1 103 ? -32.424 -3.630 36.848 1.00 44.72 103 SER A C 1
ATOM 848 O O . SER A 1 103 ? -33.207 -2.727 36.571 1.00 44.72 103 SER A O 1
ATOM 850 N N . ASP A 1 104 ? -32.326 -4.174 38.063 1.00 47.00 104 ASP A N 1
ATOM 851 C CA . ASP A 1 104 ? -32.848 -3.510 39.271 1.00 47.00 104 ASP A CA 1
ATOM 852 C C . ASP A 1 104 ? -31.741 -3.093 40.255 1.00 47.00 104 ASP A C 1
ATOM 854 O O . ASP A 1 104 ? -32.004 -2.399 41.230 1.00 47.00 104 ASP A O 1
ATOM 858 N N . HIS A 1 105 ? -30.474 -3.433 40.005 1.00 49.12 105 HIS A N 1
ATOM 859 C CA . HIS A 1 105 ? -29.338 -2.988 40.817 1.00 49.12 105 HIS A CA 1
ATOM 860 C C . HIS A 1 105 ? -28.158 -2.638 39.908 1.00 49.12 105 HIS A C 1
ATOM 862 O O . HIS A 1 105 ? -27.490 -3.531 39.408 1.00 49.12 105 HIS A O 1
ATOM 868 N N . VAL A 1 106 ? -27.922 -1.346 39.673 1.00 49.25 106 VAL A N 1
ATOM 869 C CA . VAL A 1 106 ? -26.641 -0.652 39.919 1.00 49.25 106 VAL A CA 1
ATOM 870 C C . VAL A 1 106 ? -26.835 0.808 39.516 1.00 49.25 106 VAL A C 1
ATOM 872 O O . VAL A 1 106 ? -26.865 1.194 38.347 1.00 49.25 106 VAL A O 1
ATOM 875 N N . ARG A 1 107 ? -26.999 1.612 40.561 1.00 48.94 107 ARG A N 1
ATOM 876 C CA . ARG A 1 107 ? -26.874 3.061 40.579 1.00 48.94 107 ARG A CA 1
ATOM 877 C C . ARG A 1 107 ? -25.383 3.413 40.516 1.00 48.94 107 ARG A C 1
ATOM 879 O O . ARG A 1 107 ? -24.565 2.686 41.064 1.00 48.94 107 ARG A O 1
ATOM 886 N N . GLU A 1 108 ? -25.102 4.574 39.932 1.00 51.44 108 GLU A N 1
ATOM 887 C CA . GLU A 1 108 ? -23.872 5.364 40.090 1.00 51.44 108 GLU A CA 1
ATOM 888 C C . GLU A 1 108 ? -22.564 4.779 39.542 1.00 51.44 108 GLU A C 1
ATOM 890 O O . GLU A 1 108 ? -21.955 3.900 40.127 1.00 51.44 108 GLU A O 1
ATOM 895 N N . LEU A 1 109 ? -22.067 5.404 38.469 1.00 43.12 109 LEU A N 1
ATOM 896 C CA . LEU A 1 109 ? -20.779 6.108 38.471 1.00 43.12 109 LEU A CA 1
ATOM 897 C C . LEU A 1 109 ? -20.753 7.096 37.287 1.00 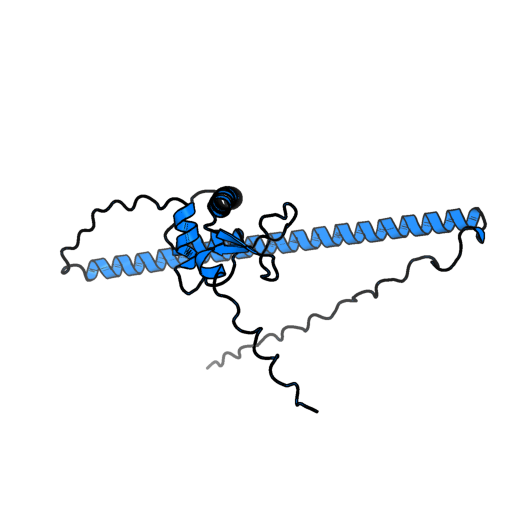43.12 109 LEU A C 1
ATOM 899 O O . LEU A 1 109 ? -20.862 6.718 36.123 1.00 43.12 109 LEU A O 1
ATOM 903 N N . LYS A 1 110 ? -20.626 8.391 37.597 1.00 57.25 110 LYS A N 1
ATOM 904 C CA . LYS A 1 110 ? -20.285 9.449 36.631 1.00 57.25 110 LYS A CA 1
ATOM 905 C C . LYS A 1 110 ? -18.866 9.204 36.094 1.00 57.25 110 LYS A C 1
ATOM 907 O O . LYS A 1 110 ? -17.965 8.980 36.899 1.00 57.25 110 LYS A O 1
ATOM 912 N N . PRO A 1 111 ? -18.624 9.431 34.792 1.00 44.78 111 PRO A N 1
ATOM 913 C CA . PRO A 1 111 ? -17.514 10.317 34.451 1.00 44.78 111 PRO A CA 1
ATOM 914 C C . PRO A 1 111 ? -17.908 11.278 33.323 1.00 44.78 111 PRO A C 1
ATOM 916 O O . PRO A 1 111 ? -17.844 10.963 32.140 1.00 44.78 111 PRO A O 1
ATOM 919 N N . GLY A 1 112 ? -18.290 12.496 33.703 1.00 42.78 112 GLY A N 1
ATOM 920 C CA . GLY A 1 112 ? -18.475 13.624 32.790 1.00 42.78 112 GLY A CA 1
ATOM 921 C C . GLY A 1 112 ? -17.148 14.302 32.449 1.00 42.78 112 GLY A C 1
ATOM 922 O O . GLY A 1 112 ? -16.960 15.472 32.763 1.00 42.78 112 GLY A O 1
ATOM 923 N N . ARG A 1 113 ? -16.214 13.578 31.826 1.00 48.19 113 ARG A N 1
ATOM 924 C CA . ARG A 1 113 ? -15.236 14.223 30.944 1.00 48.19 113 ARG A CA 1
ATOM 925 C C . ARG A 1 113 ? -15.697 13.904 29.540 1.00 48.19 113 ARG A C 1
ATOM 927 O O . ARG A 1 113 ? -15.576 12.761 29.116 1.00 48.19 113 ARG A O 1
ATOM 934 N N . GLU A 1 114 ? -16.250 14.899 28.851 1.00 46.09 114 GLU A N 1
ATOM 935 C CA . GLU A 1 114 ? -16.366 14.852 27.398 1.00 46.09 114 GLU A CA 1
ATOM 936 C C . GLU A 1 114 ? -15.010 14.390 26.863 1.00 46.09 114 GLU A C 1
ATOM 938 O O . GLU A 1 114 ? -14.012 15.111 26.966 1.00 46.09 114 GLU A O 1
ATOM 943 N N . MET A 1 115 ? -14.945 13.145 26.385 1.00 53.06 115 MET A N 1
ATOM 944 C CA . MET A 1 115 ? -13.794 12.647 25.655 1.00 53.06 115 MET A CA 1
ATOM 945 C C . MET A 1 115 ? -13.722 13.505 24.402 1.00 53.06 115 MET A C 1
ATOM 947 O O . MET A 1 115 ? -14.370 13.217 23.398 1.00 53.06 115 MET A O 1
ATOM 951 N N . ARG A 1 116 ? -12.977 14.613 24.480 1.00 63.00 116 ARG A N 1
ATOM 952 C CA . ARG A 1 116 ? -12.560 15.351 23.296 1.00 63.00 116 ARG A CA 1
ATOM 953 C C . ARG A 1 116 ? -11.985 14.306 22.364 1.00 63.00 116 ARG A C 1
ATOM 955 O O . ARG A 1 116 ? -11.038 13.623 22.751 1.00 63.00 116 ARG A O 1
ATOM 962 N N . HIS A 1 117 ? -12.607 14.149 21.197 1.00 65.25 117 HIS A N 1
ATOM 963 C CA . HIS A 1 117 ? -12.152 13.198 20.198 1.00 65.25 117 HIS A CA 1
ATOM 964 C C . HIS A 1 117 ? -10.638 13.364 20.059 1.00 65.25 117 HIS A C 1
ATOM 966 O O . HIS A 1 117 ? -10.194 14.483 19.763 1.00 65.25 117 HIS A O 1
ATOM 972 N N . PRO A 1 118 ? -9.846 12.322 20.368 1.00 72.69 118 PRO A N 1
ATOM 973 C CA . PRO A 1 118 ? -8.405 12.454 20.356 1.00 72.69 118 PRO A CA 1
ATOM 974 C C . PRO A 1 118 ? -7.996 12.946 18.972 1.00 72.69 118 PRO A C 1
ATOM 976 O O . PRO A 1 118 ? -8.479 12.452 17.949 1.00 72.69 118 PRO A O 1
ATOM 979 N N . ASN A 1 119 ? -7.151 13.977 18.942 1.00 91.94 119 ASN A N 1
ATOM 980 C CA . ASN A 1 119 ? -6.563 14.453 17.698 1.00 91.94 119 ASN A CA 1
ATOM 981 C C . ASN A 1 119 ? -5.933 13.249 16.982 1.00 91.94 119 ASN A C 1
ATOM 983 O O . ASN A 1 119 ? -5.278 12.438 17.633 1.00 91.94 119 ASN A O 1
ATOM 987 N N . LEU A 1 120 ? -6.105 13.136 15.662 1.00 94.94 120 LEU A N 1
ATOM 988 C CA . LEU A 1 120 ? -5.615 11.994 14.886 1.00 94.94 120 LEU A CA 1
ATOM 989 C C . LEU A 1 120 ? -4.133 11.698 15.162 1.00 94.94 120 LEU A C 1
ATOM 991 O O . LEU A 1 120 ? -3.758 10.539 15.242 1.00 94.94 120 LEU A O 1
ATOM 995 N N . ALA A 1 121 ? -3.298 12.726 15.339 1.00 95.44 121 ALA A N 1
ATOM 996 C CA . ALA A 1 121 ? -1.882 12.543 15.661 1.00 95.44 121 ALA A CA 1
ATOM 997 C C . ALA A 1 121 ? -1.657 11.827 17.009 1.00 95.44 121 ALA A C 1
ATOM 999 O O . ALA A 1 121 ? -0.794 10.960 17.101 1.00 95.44 121 ALA A O 1
ATOM 1000 N N . GLU A 1 122 ? -2.454 12.152 18.029 1.00 95.25 122 GLU A N 1
ATOM 1001 C CA . GLU A 1 122 ? -2.395 11.484 19.335 1.00 95.25 122 GLU A CA 1
ATOM 1002 C C . GLU A 1 122 ? -3.002 10.080 19.265 1.00 95.25 122 GLU A C 1
ATOM 1004 O O . GLU A 1 122 ? -2.436 9.148 19.823 1.00 95.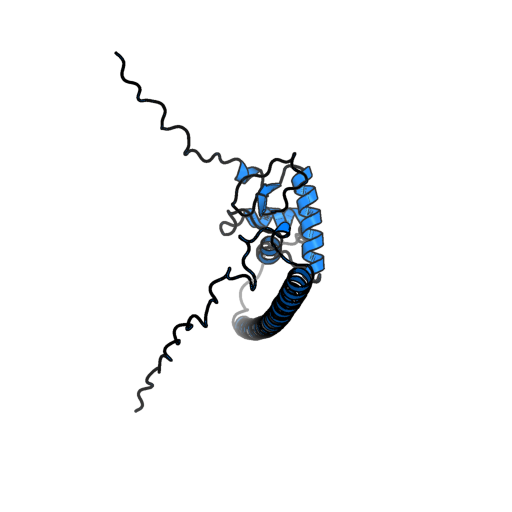25 122 GLU A O 1
ATOM 1009 N N . ALA A 1 123 ? -4.096 9.902 18.517 1.00 95.81 123 ALA A N 1
ATOM 1010 C CA . ALA A 1 123 ? -4.669 8.579 18.270 1.00 95.81 123 ALA A CA 1
ATOM 1011 C C . ALA A 1 123 ? -3.663 7.651 17.570 1.00 95.81 123 ALA A C 1
ATOM 1013 O O . ALA A 1 123 ? -3.499 6.507 17.972 1.00 95.81 123 ALA A O 1
ATOM 1014 N N . VAL A 1 124 ? -2.935 8.159 16.571 1.00 95.94 124 VAL A N 1
ATOM 1015 C CA . VAL A 1 124 ? -1.869 7.414 15.889 1.00 95.94 124 VAL A CA 1
ATOM 1016 C C . VAL A 1 124 ? -0.790 6.977 16.880 1.00 95.94 124 VAL A C 1
ATOM 1018 O O . VAL A 1 124 ? -0.394 5.821 16.859 1.00 95.94 124 VAL A O 1
ATOM 1021 N N . LEU A 1 125 ? -0.343 7.853 17.782 1.00 95.69 125 LEU A N 1
ATOM 1022 C CA . LEU A 1 125 ? 0.666 7.493 18.784 1.00 95.69 125 LEU A CA 1
ATOM 1023 C C . LEU A 1 125 ? 0.153 6.509 19.839 1.00 95.69 125 LEU A C 1
ATOM 1025 O O . LEU A 1 125 ? 0.912 5.645 20.271 1.00 95.69 125 LEU A O 1
ATOM 1029 N N . ALA A 1 126 ? -1.124 6.605 20.213 1.00 95.31 126 ALA A N 1
ATOM 1030 C CA . ALA A 1 126 ? -1.753 5.691 21.158 1.00 95.31 126 ALA A CA 1
ATOM 1031 C C . ALA A 1 126 ? -1.780 4.238 20.653 1.00 95.31 126 ALA A C 1
ATOM 1033 O O . ALA A 1 126 ? -1.789 3.327 21.476 1.00 95.31 126 ALA A O 1
ATOM 1034 N N . ILE A 1 127 ? -1.725 3.995 19.335 1.00 95.88 127 ILE A N 1
ATOM 1035 C CA . ILE A 1 127 ? -1.696 2.631 18.773 1.00 95.88 127 ILE A CA 1
ATOM 1036 C C . ILE A 1 127 ? -0.502 1.850 19.334 1.00 95.88 127 ILE A C 1
ATOM 1038 O O . ILE A 1 127 ? -0.673 0.737 19.814 1.00 95.88 127 ILE A O 1
ATOM 1042 N N . TRP A 1 128 ? 0.684 2.462 19.372 1.00 95.25 128 TRP A N 1
ATOM 1043 C CA . TRP A 1 128 ? 1.908 1.828 19.887 1.00 95.25 128 TRP A CA 1
ATOM 1044 C C . TRP A 1 128 ? 1.979 1.736 21.415 1.00 95.25 128 TRP A C 1
ATOM 1046 O O . TRP A 1 128 ? 2.959 1.225 21.947 1.00 95.25 128 TRP A O 1
ATOM 1056 N N . THR A 1 129 ? 0.976 2.242 22.138 1.00 93.44 129 THR A N 1
ATOM 1057 C CA . THR A 1 129 ? 0.846 1.962 23.580 1.00 93.44 129 THR A CA 1
ATOM 1058 C C . THR A 1 129 ? 0.149 0.632 23.853 1.00 93.44 129 THR A C 1
ATOM 1060 O O . THR A 1 129 ? 0.123 0.188 24.996 1.00 93.44 129 THR A O 1
ATOM 1063 N N . LEU A 1 130 ? -0.413 0.001 22.818 1.00 92.44 130 LEU A N 1
ATOM 1064 C CA . LEU A 1 130 ? -0.998 -1.329 22.897 1.00 92.44 130 LEU A CA 1
ATOM 1065 C C . LEU A 1 130 ? 0.079 -2.378 22.594 1.00 92.44 130 LEU A C 1
ATOM 1067 O O . LEU A 1 130 ? 0.783 -2.277 21.589 1.00 92.44 130 LEU A O 1
ATOM 1071 N N . ASP A 1 131 ? 0.130 -3.436 23.401 1.00 90.19 131 ASP A N 1
ATOM 1072 C CA . ASP A 1 131 ? 1.135 -4.507 23.284 1.00 90.19 131 ASP A CA 1
ATOM 1073 C C . ASP A 1 131 ? 1.090 -5.259 21.940 1.00 90.19 131 ASP A C 1
ATOM 1075 O O . ASP A 1 131 ? 2.065 -5.883 21.526 1.00 90.19 131 ASP A O 1
ATOM 1079 N N . ALA A 1 132 ? -0.041 -5.196 21.231 1.00 91.31 132 ALA A N 1
ATOM 1080 C CA . ALA A 1 132 ? -0.214 -5.827 19.924 1.00 91.31 132 ALA A CA 1
ATOM 1081 C C . ALA A 1 132 ? 0.555 -5.118 18.791 1.00 91.31 132 ALA A C 1
ATOM 1083 O O . ALA A 1 132 ? 0.749 -5.705 17.727 1.00 91.31 132 ALA A O 1
ATOM 1084 N N . TYR A 1 133 ? 0.988 -3.869 18.996 1.00 93.69 133 TYR A N 1
ATOM 1085 C CA . TYR A 1 133 ? 1.535 -3.008 17.946 1.00 93.69 133 TYR A CA 1
ATOM 1086 C C . TYR A 1 133 ? 2.959 -2.547 18.268 1.00 93.69 133 TYR A C 1
ATOM 1088 O O . TYR A 1 133 ? 3.251 -1.357 18.282 1.00 93.69 133 TYR A O 1
ATOM 1096 N N . CYS A 1 134 ? 3.869 -3.492 18.511 1.00 90.69 134 CYS A N 1
ATOM 1097 C CA . CYS A 1 134 ? 5.275 -3.191 18.816 1.00 90.69 134 CYS A CA 1
ATOM 1098 C C . CYS A 1 134 ? 6.158 -2.999 17.570 1.00 90.69 134 CYS A C 1
ATOM 1100 O O . CYS A 1 134 ? 7.267 -2.479 17.675 1.00 90.69 134 CYS A O 1
ATOM 1102 N N . GLU A 1 135 ? 5.691 -3.413 16.392 1.00 92.06 135 GLU A N 1
ATOM 1103 C CA . GLU A 1 135 ? 6.465 -3.350 15.150 1.00 92.06 135 GLU A CA 1
ATOM 1104 C C . GLU A 1 135 ? 6.242 -2.046 14.362 1.00 92.06 135 GLU A C 1
ATOM 1106 O O . GLU A 1 135 ? 5.215 -1.375 14.520 1.00 92.06 135 GLU A O 1
ATOM 1111 N N . PRO A 1 136 ? 7.166 -1.678 13.450 1.00 94.44 136 PRO A N 1
ATOM 1112 C CA . PRO A 1 136 ? 6.922 -0.610 12.490 1.00 94.44 136 PRO A CA 1
ATOM 1113 C C . PRO A 1 136 ? 5.667 -0.891 11.655 1.00 94.44 136 PRO A C 1
ATOM 1115 O O . PRO A 1 136 ? 5.503 -1.980 11.117 1.00 94.44 136 PRO A O 1
ATOM 1118 N N . MET A 1 137 ? 4.794 0.092 11.463 1.00 95.50 137 MET A N 1
ATOM 1119 C CA . MET A 1 137 ? 3.528 -0.095 10.741 1.00 95.50 137 MET A CA 1
ATOM 1120 C C . MET A 1 137 ? 3.463 0.760 9.480 1.00 95.50 137 MET A C 1
ATOM 1122 O O . MET A 1 137 ? 3.925 1.899 9.443 1.00 95.50 137 MET A O 1
ATOM 1126 N N . THR A 1 138 ? 2.858 0.230 8.430 1.00 95.12 138 THR A N 1
ATOM 1127 C CA . THR A 1 138 ? 2.475 0.968 7.227 1.00 95.12 138 THR A CA 1
ATOM 1128 C C . THR A 1 138 ? 1.266 1.866 7.499 1.00 95.12 138 THR A C 1
ATOM 1130 O O . THR A 1 138 ? 0.474 1.631 8.410 1.00 95.12 138 THR A O 1
ATOM 1133 N N . THR A 1 139 ? 1.041 2.871 6.648 1.00 94.69 139 THR A N 1
ATOM 1134 C CA . THR A 1 139 ? -0.150 3.738 6.735 1.00 94.69 139 THR A CA 1
ATOM 1135 C C . THR A 1 139 ? -1.466 2.944 6.715 1.00 94.69 139 THR A C 1
ATOM 1137 O O . THR A 1 139 ? -2.441 3.351 7.344 1.00 94.69 139 THR A O 1
ATOM 1140 N N . SER A 1 140 ? -1.520 1.830 5.977 1.00 94.94 140 SER A N 1
ATOM 1141 C CA . SER A 1 140 ? -2.716 0.983 5.889 1.00 94.94 140 SER A CA 1
ATOM 1142 C C . SER A 1 140 ? -2.982 0.228 7.190 1.00 94.94 140 SER A C 1
ATOM 1144 O O . SER A 1 140 ? -4.132 0.149 7.609 1.00 94.94 140 SER A O 1
ATOM 1146 N N . GLU A 1 141 ? -1.935 -0.286 7.836 1.00 96.19 141 GLU A N 1
ATOM 1147 C CA . GLU A 1 141 ? -2.036 -0.962 9.135 1.00 96.19 141 GLU A CA 1
ATOM 1148 C C . GLU A 1 141 ? -2.415 0.031 10.235 1.00 96.19 141 GLU A C 1
ATOM 1150 O O . GLU A 1 141 ? -3.327 -0.238 11.008 1.00 96.19 141 GLU A O 1
ATOM 1155 N N . ILE A 1 142 ? -1.813 1.228 10.239 1.00 96.62 142 ILE A N 1
ATOM 1156 C CA . ILE A 1 142 ? -2.188 2.312 11.163 1.00 96.62 142 ILE A CA 1
ATOM 1157 C C . ILE A 1 142 ? -3.676 2.639 11.012 1.00 96.62 142 ILE A C 1
ATOM 1159 O O . ILE A 1 142 ? -4.394 2.741 12.000 1.00 96.62 142 ILE A O 1
ATOM 1163 N N . ALA A 1 143 ? -4.169 2.759 9.774 1.00 96.69 143 ALA A N 1
ATOM 1164 C CA . ALA A 1 143 ? -5.585 3.017 9.526 1.00 96.69 143 ALA A CA 1
ATOM 1165 C C . ALA A 1 143 ? -6.500 1.900 10.057 1.00 96.69 143 ALA A C 1
ATOM 1167 O O . ALA A 1 143 ? -7.614 2.192 10.487 1.00 96.69 143 ALA A O 1
ATOM 1168 N N . ALA A 1 144 ? -6.042 0.646 10.012 1.00 96.38 144 ALA A N 1
ATOM 1169 C CA . ALA A 1 144 ? -6.780 -0.504 10.522 1.00 96.38 144 ALA A CA 1
ATOM 1170 C C . ALA A 1 144 ? -6.781 -0.584 12.058 1.00 96.38 144 ALA A C 1
ATOM 1172 O O . ALA A 1 144 ? -7.768 -1.059 12.605 1.00 96.38 144 ALA A O 1
ATOM 1173 N N . ALA A 1 145 ? -5.734 -0.083 12.724 1.00 97.25 145 ALA A N 1
ATOM 1174 C CA . ALA A 1 145 ? -5.579 -0.100 14.183 1.00 97.25 145 ALA A CA 1
ATOM 1175 C C . ALA A 1 145 ? -6.200 1.115 14.907 1.00 97.25 145 ALA A C 1
ATOM 1177 O O . ALA A 1 145 ? -6.385 1.092 16.120 1.00 97.25 145 ALA A O 1
ATOM 1178 N N . LEU A 1 146 ? -6.564 2.186 14.188 1.00 96.00 146 LEU A N 1
ATOM 1179 C CA . LEU A 1 146 ? -7.227 3.365 14.777 1.00 96.00 146 LEU A CA 1
ATOM 1180 C C . LEU A 1 146 ? -8.499 3.055 15.605 1.00 96.00 146 LEU A C 1
ATOM 1182 O O . LEU A 1 146 ? -8.683 3.694 16.644 1.00 96.00 146 LEU A O 1
ATOM 1186 N N . PRO A 1 147 ? -9.380 2.112 15.212 1.00 95.38 147 PRO A N 1
ATOM 1187 C CA . PRO A 1 147 ? -10.545 1.753 16.020 1.00 95.38 147 PRO A CA 1
ATOM 1188 C C . PRO A 1 147 ? -10.187 1.188 17.400 1.00 95.38 147 PRO A C 1
ATOM 1190 O O . PRO A 1 147 ? -10.933 1.422 18.350 1.00 95.38 147 PRO A O 1
ATOM 1193 N N . ASP A 1 148 ? -9.038 0.521 17.537 1.00 94.69 148 ASP A N 1
ATOM 1194 C CA . ASP A 1 148 ? -8.616 -0.125 18.789 1.00 94.69 148 ASP A CA 1
ATOM 1195 C C . ASP A 1 148 ? -8.280 0.899 19.880 1.00 94.69 148 ASP A C 1
ATOM 1197 O O . ASP A 1 148 ? -8.432 0.629 21.068 1.00 94.69 148 ASP A O 1
ATOM 1201 N N . VAL A 1 149 ? -7.897 2.115 19.479 1.00 94.25 149 VAL A N 1
ATOM 1202 C CA . VAL A 1 149 ? -7.683 3.266 20.373 1.00 94.25 149 VAL A CA 1
ATOM 1203 C C . VAL A 1 149 ? -8.918 4.172 20.473 1.00 94.25 149 VAL A C 1
ATOM 1205 O O . VAL A 1 149 ? -8.838 5.312 20.935 1.00 94.25 149 VAL A O 1
ATOM 1208 N N . GLY A 1 150 ? -10.074 3.697 20.000 1.00 93.50 150 GLY A N 1
ATOM 1209 C CA . GLY A 1 150 ? -11.344 4.422 20.025 1.00 93.50 150 GLY A CA 1
ATOM 1210 C C . GLY A 1 150 ? -11.488 5.509 18.955 1.00 93.50 150 GLY A C 1
ATOM 1211 O O . GLY A 1 150 ? -12.477 6.251 18.965 1.00 93.50 150 GLY A O 1
ATOM 1212 N N . TYR A 1 151 ? -10.550 5.622 18.007 1.00 94.88 151 TYR A N 1
ATOM 1213 C CA . TYR A 1 151 ? -10.631 6.612 16.936 1.00 94.88 151 TYR A CA 1
ATOM 1214 C C . TYR A 1 151 ? -11.462 6.089 15.761 1.00 94.88 151 TYR A C 1
ATOM 1216 O O . TYR A 1 151 ? -11.057 5.196 15.018 1.00 94.88 151 TYR A O 1
ATOM 1224 N N . HIS A 1 152 ? -12.622 6.708 15.550 1.00 93.38 152 HIS A N 1
ATOM 1225 C CA . HIS A 1 152 ? -13.545 6.354 14.478 1.00 93.38 152 HIS A CA 1
ATOM 1226 C C . HIS A 1 152 ? -13.615 7.484 13.452 1.00 93.38 152 HIS A C 1
ATOM 1228 O O . HIS A 1 152 ? -13.892 8.633 13.793 1.00 93.38 152 HIS A O 1
ATOM 1234 N N . SER A 1 153 ? -13.394 7.160 12.177 1.00 92.62 153 SER A N 1
ATOM 1235 C CA . SER A 1 153 ? -13.528 8.109 11.071 1.00 92.62 153 SER A CA 1
ATOM 1236 C C . SER A 1 153 ? -14.624 7.662 10.114 1.00 92.62 153 SER A C 1
ATOM 1238 O O . SER A 1 153 ? -14.647 6.512 9.689 1.00 92.62 153 SER A O 1
ATOM 1240 N N . GLN A 1 154 ? -15.498 8.594 9.733 1.00 94.75 154 GLN A N 1
ATOM 1241 C CA . GLN A 1 154 ? -16.483 8.397 8.660 1.00 94.75 154 GLN A CA 1
ATOM 1242 C C . GLN A 1 154 ? -15.895 8.700 7.268 1.00 94.75 154 GLN A C 1
ATOM 1244 O O . GLN A 1 154 ? -16.589 8.612 6.257 1.00 94.75 154 GLN A O 1
ATOM 1249 N N . ALA A 1 155 ? -14.620 9.099 7.194 1.00 91.88 155 ALA A N 1
ATOM 1250 C CA . ALA A 1 155 ? -13.974 9.416 5.932 1.00 91.88 155 ALA A CA 1
ATOM 1251 C C . ALA A 1 155 ? -13.783 8.157 5.073 1.00 91.88 155 ALA A C 1
ATOM 1253 O O . ALA A 1 155 ? -13.471 7.076 5.573 1.00 91.88 155 ALA A O 1
ATOM 1254 N N . ALA A 1 156 ? -13.887 8.313 3.750 1.00 95.19 156 ALA A N 1
ATOM 1255 C CA . ALA A 1 156 ? -13.565 7.235 2.822 1.00 95.19 156 ALA A CA 1
ATOM 1256 C C . ALA A 1 156 ? -12.121 6.723 3.049 1.00 95.19 156 ALA A C 1
ATOM 1258 O O . ALA A 1 156 ? -11.229 7.532 3.330 1.00 95.19 156 ALA A O 1
ATOM 1259 N N . PRO A 1 157 ? -11.827 5.422 2.842 1.00 92.81 157 PRO A N 1
ATOM 1260 C CA . PRO A 1 157 ? -10.511 4.842 3.149 1.00 92.81 157 PRO A CA 1
ATOM 1261 C C . PRO A 1 157 ? -9.323 5.526 2.458 1.00 92.81 157 PRO A C 1
ATOM 1263 O O . PRO A 1 157 ? -8.197 5.501 2.953 1.00 92.81 157 PRO A O 1
ATOM 1266 N N . ARG A 1 158 ? -9.541 6.122 1.279 1.00 92.75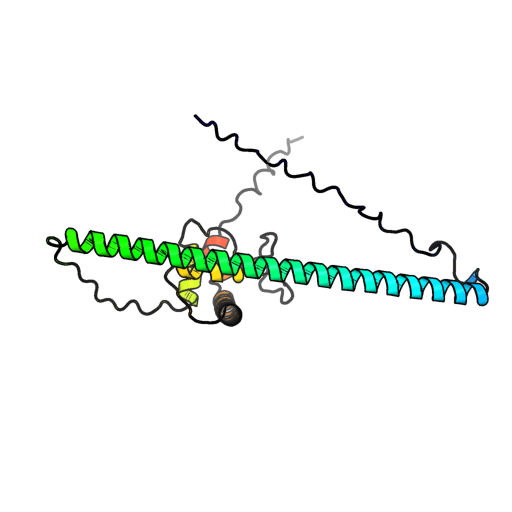 158 ARG A N 1
ATOM 1267 C CA . ARG A 1 158 ? -8.517 6.906 0.571 1.00 92.75 158 ARG A CA 1
ATOM 1268 C C . ARG A 1 158 ? -8.248 8.242 1.271 1.00 92.75 158 ARG A C 1
ATOM 1270 O O . ARG A 1 158 ? -7.089 8.610 1.440 1.00 92.75 158 ARG A O 1
ATOM 1277 N N . SER A 1 159 ? -9.303 8.932 1.692 1.00 94.94 159 SER A N 1
ATOM 1278 C CA . SER A 1 159 ? -9.219 10.213 2.395 1.00 94.94 159 SER A CA 1
ATOM 1279 C C . SER A 1 159 ? -8.568 10.046 3.765 1.00 94.94 159 SER A C 1
ATOM 1281 O O . SER A 1 159 ? -7.631 10.775 4.073 1.00 94.94 159 SER A O 1
ATOM 1283 N N . LEU A 1 160 ? -8.968 9.024 4.533 1.00 95.38 160 LEU A N 1
ATOM 1284 C CA . LEU A 1 160 ? -8.365 8.719 5.834 1.00 95.38 160 LEU A CA 1
ATOM 1285 C C . LEU A 1 160 ? -6.851 8.487 5.717 1.00 95.38 160 LEU A C 1
ATOM 1287 O O . LEU A 1 160 ? -6.077 9.089 6.454 1.00 95.38 160 LEU A O 1
ATOM 1291 N N . ARG A 1 161 ? -6.411 7.686 4.737 1.00 94.94 161 ARG A N 1
ATOM 1292 C CA . ARG A 1 161 ? -4.978 7.456 4.477 1.00 94.94 161 ARG A CA 1
ATOM 1293 C C . ARG A 1 161 ? -4.218 8.744 4.153 1.00 94.94 161 ARG A C 1
ATOM 1295 O O . ARG A 1 161 ? -3.085 8.905 4.598 1.00 94.94 161 ARG A O 1
ATOM 1302 N N . SER A 1 162 ? -4.827 9.667 3.407 1.00 94.44 162 SER A N 1
ATOM 1303 C CA . SER A 1 162 ? -4.228 10.980 3.141 1.00 94.44 162 SER A CA 1
ATOM 1304 C C . SER A 1 162 ? -4.045 11.786 4.429 1.00 94.44 162 SER A C 1
ATOM 1306 O O . SER A 1 162 ? -2.962 12.319 4.664 1.00 94.44 162 SER A O 1
ATOM 1308 N N . THR A 1 163 ? -5.064 11.834 5.291 1.00 95.81 163 THR A N 1
ATOM 1309 C CA . THR A 1 163 ? -4.999 12.547 6.576 1.00 95.81 163 THR A CA 1
ATOM 1310 C C . THR A 1 163 ? -3.973 11.919 7.523 1.00 95.81 163 THR A C 1
ATOM 1312 O O . THR A 1 163 ? -3.199 12.640 8.149 1.00 95.81 163 THR A O 1
ATOM 1315 N N . ILE A 1 164 ? -3.888 10.585 7.571 1.00 96.12 164 ILE A N 1
ATOM 1316 C CA . ILE A 1 164 ? -2.852 9.873 8.335 1.00 96.12 164 ILE A CA 1
ATOM 1317 C C . ILE A 1 164 ? -1.460 10.238 7.810 1.00 96.12 164 ILE A C 1
ATOM 1319 O O . ILE A 1 164 ? -0.589 10.579 8.600 1.00 96.12 164 ILE A O 1
ATOM 1323 N N . ASN A 1 165 ? -1.239 10.247 6.492 1.00 94.88 165 ASN A N 1
ATOM 1324 C CA . ASN A 1 165 ? 0.055 10.643 5.922 1.00 94.88 165 ASN A CA 1
ATOM 1325 C C . ASN A 1 165 ? 0.444 12.086 6.280 1.00 94.88 165 ASN A C 1
ATOM 1327 O O . ASN A 1 165 ? 1.620 12.360 6.531 1.00 94.88 165 ASN A O 1
ATOM 1331 N N . GLN A 1 166 ? -0.520 13.009 6.323 1.00 95.12 166 GLN A N 1
ATOM 1332 C CA . GLN A 1 166 ? -0.282 14.384 6.771 1.00 95.12 166 GLN A CA 1
ATOM 1333 C C . GLN A 1 166 ? 0.099 14.427 8.258 1.00 95.12 166 GLN A C 1
ATOM 1335 O O . GLN A 1 166 ? 1.089 15.069 8.614 1.00 95.12 166 GLN A O 1
ATOM 1340 N N . ALA A 1 167 ? -0.623 13.692 9.111 1.00 95.44 167 ALA A N 1
ATOM 1341 C CA . ALA A 1 167 ? -0.312 13.577 10.535 1.00 95.44 167 ALA A CA 1
ATOM 1342 C C . ALA A 1 167 ? 1.076 12.955 10.771 1.00 95.44 167 ALA A C 1
ATOM 1344 O O . ALA A 1 167 ? 1.871 13.512 11.520 1.00 95.44 167 ALA A O 1
ATOM 1345 N N . LEU A 1 168 ? 1.415 11.868 10.073 1.00 93.94 168 LEU A N 1
ATOM 1346 C CA . LEU A 1 168 ? 2.731 11.224 10.141 1.00 93.94 168 LEU A CA 1
ATOM 1347 C C . LEU A 1 168 ? 3.848 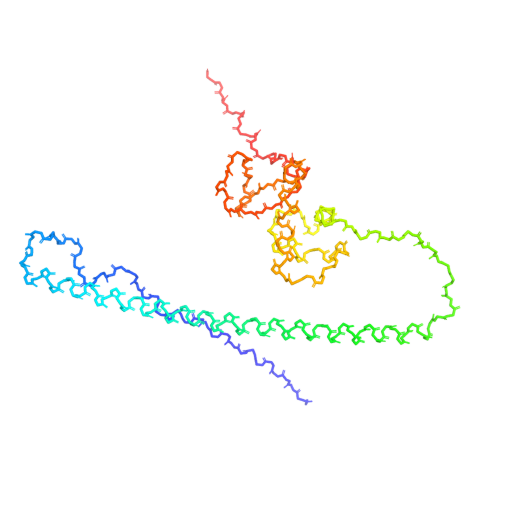12.152 9.663 1.00 93.94 168 LEU A C 1
ATOM 1349 O O . LEU A 1 168 ? 4.894 12.224 10.294 1.00 93.94 168 LEU A O 1
ATOM 1353 N N . THR A 1 169 ? 3.625 12.914 8.588 1.00 92.06 169 THR A N 1
ATOM 1354 C CA . THR A 1 169 ? 4.600 13.910 8.113 1.00 92.06 169 THR A CA 1
ATOM 1355 C C . THR A 1 169 ? 4.894 14.945 9.195 1.00 92.06 169 THR A C 1
ATOM 1357 O O . THR A 1 169 ? 6.054 15.294 9.413 1.00 92.06 169 THR A O 1
ATOM 1360 N N . ARG A 1 170 ? 3.858 15.410 9.901 1.00 94.12 170 ARG A N 1
ATOM 1361 C CA . ARG A 1 170 ? 4.006 16.321 11.037 1.00 94.12 170 ARG A CA 1
ATOM 1362 C C . ARG A 1 170 ? 4.742 15.657 12.205 1.00 94.12 170 ARG A C 1
ATOM 1364 O O . ARG A 1 170 ? 5.714 16.226 12.684 1.00 94.12 170 ARG A O 1
ATOM 1371 N N . LEU A 1 171 ? 4.346 14.449 12.604 1.00 93.62 171 LEU A N 1
ATOM 1372 C CA . LEU A 1 171 ? 4.986 13.703 13.694 1.00 93.62 171 LEU A CA 1
ATOM 1373 C C . LEU A 1 171 ? 6.464 13.387 13.416 1.00 93.62 171 LEU A C 1
ATOM 1375 O O . LEU A 1 171 ? 7.274 13.408 14.340 1.00 93.62 171 LEU A O 1
ATOM 1379 N N . CYS A 1 172 ? 6.830 13.132 12.157 1.00 91.50 172 CYS A N 1
ATOM 1380 C CA . CYS A 1 172 ? 8.226 12.978 11.749 1.00 91.50 172 CYS A CA 1
ATOM 1381 C C . CYS A 1 172 ? 9.002 14.294 11.866 1.00 91.50 172 CYS A C 1
ATOM 1383 O O . CYS A 1 172 ? 10.101 14.294 12.406 1.00 91.50 172 CYS A O 1
ATOM 1385 N N . ARG A 1 173 ? 8.431 15.425 11.424 1.00 89.75 173 ARG A N 1
ATOM 1386 C CA . ARG A 1 173 ? 9.060 16.752 11.593 1.00 89.75 173 ARG A CA 1
ATOM 1387 C C . ARG A 1 173 ? 9.257 17.119 13.065 1.00 89.75 173 ARG A C 1
ATOM 1389 O O . ARG A 1 173 ? 10.237 17.766 13.401 1.00 89.75 173 ARG A O 1
ATOM 1396 N N . GLU A 1 174 ? 8.336 16.697 13.927 1.00 92.94 174 GLU A N 1
ATOM 1397 C CA . GLU A 1 174 ? 8.414 16.866 15.384 1.00 92.94 174 GLU A CA 1
ATOM 1398 C C . GLU A 1 174 ? 9.362 15.852 16.061 1.00 92.94 174 GLU A C 1
ATOM 1400 O O . GLU A 1 174 ? 9.547 15.903 17.274 1.00 92.94 174 GLU A O 1
ATOM 1405 N N . GLY A 1 175 ? 9.936 14.899 15.317 1.00 91.38 175 GLY A N 1
ATOM 1406 C CA . GLY A 1 175 ? 10.814 13.860 15.862 1.00 91.38 175 GLY A CA 1
ATOM 1407 C C . GLY A 1 175 ? 10.108 12.834 16.759 1.00 91.38 175 GLY A C 1
ATOM 1408 O O . GLY A 1 175 ? 10.776 12.072 17.456 1.00 91.38 175 GLY A O 1
ATOM 1409 N N . ARG A 1 176 ? 8.767 12.787 16.760 1.00 94.38 176 ARG A N 1
ATOM 1410 C CA . ARG A 1 176 ? 7.967 11.832 17.554 1.00 94.38 176 ARG A CA 1
ATOM 1411 C C . ARG A 1 176 ? 7.847 10.467 16.875 1.00 94.38 176 ARG A C 1
ATOM 1413 O O . ARG A 1 176 ? 7.681 9.463 17.563 1.00 94.38 176 ARG A O 1
ATOM 1420 N N . VAL A 1 177 ? 7.953 10.414 15.547 1.00 93.31 177 VAL A N 1
ATOM 1421 C CA . VAL A 1 177 ? 7.863 9.191 14.730 1.00 93.31 177 VAL A CA 1
ATOM 1422 C C . VAL A 1 177 ? 9.053 9.113 13.779 1.00 93.31 177 VAL A C 1
ATOM 1424 O O . VAL A 1 177 ? 9.398 10.100 13.135 1.00 93.31 177 VAL A O 1
ATOM 1427 N N . ARG A 1 178 ? 9.642 7.925 13.646 1.00 91.62 178 ARG A N 1
ATOM 1428 C CA . ARG A 1 178 ? 10.712 7.607 12.695 1.00 91.62 178 ARG A CA 1
ATOM 1429 C C . ARG A 1 178 ? 10.188 6.780 11.529 1.00 91.62 178 ARG A C 1
ATOM 1431 O O . ARG A 1 178 ? 9.197 6.059 11.661 1.00 91.62 178 ARG A O 1
ATOM 1438 N N . LYS A 1 179 ? 10.860 6.904 10.384 1.00 91.31 179 LYS A N 1
ATOM 1439 C CA . LYS A 1 179 ? 10.552 6.148 9.168 1.00 91.31 179 LYS A CA 1
ATOM 1440 C C . LYS A 1 179 ? 11.458 4.928 9.071 1.00 91.31 179 LYS A C 1
ATOM 1442 O O . LYS A 1 179 ? 12.626 4.976 9.448 1.00 91.31 179 LYS A O 1
ATOM 1447 N N . PHE A 1 180 ? 10.910 3.861 8.517 1.00 90.44 180 PHE A N 1
ATOM 1448 C CA . PHE A 1 180 ? 11.590 2.596 8.297 1.00 90.44 180 PHE A CA 1
ATOM 1449 C C . PHE A 1 180 ? 11.299 2.100 6.886 1.00 90.44 180 PHE A C 1
ATOM 1451 O O . PHE A 1 180 ? 10.213 2.329 6.335 1.00 90.44 180 PHE A O 1
ATOM 1458 N N . ARG A 1 181 ? 12.266 1.392 6.306 1.00 89.62 181 ARG A N 1
ATOM 1459 C CA . ARG A 1 181 ? 12.071 0.636 5.069 1.00 89.62 181 ARG A CA 1
ATOM 1460 C C . ARG A 1 181 ? 11.112 -0.534 5.306 1.00 89.62 181 ARG A C 1
ATOM 1462 O O . ARG A 1 181 ? 10.743 -0.860 6.433 1.00 89.62 181 ARG A O 1
ATOM 1469 N N . MET A 1 182 ? 10.696 -1.179 4.217 1.00 86.75 182 MET A N 1
ATOM 1470 C CA . MET A 1 182 ? 9.837 -2.368 4.288 1.00 86.75 182 MET A CA 1
ATOM 1471 C C . MET A 1 182 ? 10.545 -3.544 4.968 1.00 86.75 182 MET A C 1
ATOM 1473 O O . MET A 1 182 ? 9.885 -4.324 5.647 1.00 86.75 182 MET A O 1
ATOM 1477 N N . ASP A 1 183 ? 11.870 -3.620 4.827 1.00 84.94 183 ASP A N 1
ATOM 1478 C CA . ASP A 1 183 ? 12.739 -4.600 5.488 1.00 84.94 183 ASP A CA 1
ATOM 1479 C C . ASP A 1 183 ? 12.965 -4.310 6.988 1.00 84.94 183 ASP A C 1
ATOM 1481 O O . ASP A 1 183 ? 13.613 -5.097 7.668 1.00 84.94 183 ASP A O 1
ATOM 1485 N N . GLY A 1 184 ? 12.426 -3.203 7.515 1.00 83.56 184 GLY A N 1
ATOM 1486 C CA . GLY A 1 184 ? 12.575 -2.806 8.916 1.00 83.56 184 GLY A CA 1
ATOM 1487 C C . GLY A 1 184 ? 13.849 -2.016 9.224 1.00 83.56 184 GLY A C 1
ATOM 1488 O O . GLY A 1 184 ? 14.027 -1.600 10.366 1.00 83.56 184 GLY A O 1
ATOM 1489 N N . SER A 1 185 ? 14.711 -1.746 8.239 1.00 85.44 185 SER A N 1
ATOM 1490 C CA . SER A 1 185 ? 15.879 -0.884 8.441 1.00 85.44 185 SER A CA 1
ATOM 1491 C C . SER A 1 185 ? 15.470 0.581 8.674 1.00 85.44 185 SER A C 1
ATOM 1493 O O . SER A 1 185 ? 14.509 1.068 8.058 1.00 85.44 185 SER A O 1
ATOM 1495 N N . PRO A 1 186 ? 16.167 1.307 9.569 1.00 86.75 186 PRO A N 1
ATOM 1496 C CA . PRO A 1 186 ? 15.879 2.711 9.818 1.00 86.75 186 PRO A CA 1
ATOM 1497 C C . PRO A 1 186 ? 16.229 3.555 8.589 1.00 86.75 186 PRO A C 1
ATOM 1499 O O . PRO A 1 186 ? 17.284 3.392 7.976 1.00 86.75 186 PRO A O 1
ATOM 1502 N N . LEU A 1 187 ? 15.329 4.469 8.232 1.00 84.62 187 LEU A N 1
ATOM 1503 C CA . LEU A 1 187 ? 15.599 5.502 7.237 1.00 84.62 187 LEU A CA 1
ATOM 1504 C C . LEU A 1 187 ? 16.324 6.660 7.904 1.00 84.62 187 LEU A C 1
ATOM 1506 O O . LEU A 1 187 ? 15.908 7.117 8.969 1.00 84.62 187 LEU A O 1
ATOM 1510 N N . ASP A 1 188 ? 17.350 7.164 7.229 1.00 78.50 188 ASP A N 1
ATOM 1511 C CA . ASP A 1 188 ? 17.893 8.469 7.562 1.00 78.50 188 ASP A CA 1
ATOM 1512 C C . ASP A 1 188 ? 16.897 9.564 7.144 1.00 78.50 188 ASP A C 1
ATOM 1514 O O . ASP A 1 188 ? 16.243 9.476 6.097 1.00 78.50 188 ASP A O 1
ATOM 1518 N N . ASP A 1 189 ? 16.780 10.605 7.964 1.00 69.50 189 ASP A N 1
ATOM 1519 C CA . ASP A 1 189 ? 15.912 11.752 7.695 1.00 69.50 189 ASP A CA 1
ATOM 1520 C C . ASP A 1 189 ? 16.424 12.584 6.503 1.00 69.50 189 ASP A C 1
ATOM 1522 O O . ASP A 1 189 ? 15.656 13.340 5.901 1.00 69.50 189 ASP A O 1
ATOM 1526 N N . ALA A 1 190 ? 17.698 12.407 6.130 1.00 69.81 190 ALA A N 1
ATOM 1527 C CA . ALA A 1 190 ? 18.345 13.071 5.005 1.00 69.81 190 ALA A CA 1
ATOM 1528 C C . ALA A 1 190 ? 18.011 12.476 3.621 1.00 69.81 190 ALA A C 1
ATOM 1530 O O . ALA A 1 190 ? 18.343 13.108 2.619 1.00 69.81 190 ALA A O 1
ATOM 1531 N N . ASP A 1 191 ? 17.358 11.306 3.527 1.00 68.62 191 ASP A N 1
ATOM 1532 C CA . ASP A 1 191 ? 17.031 10.668 2.240 1.00 68.62 191 ASP A CA 1
ATOM 1533 C C . ASP A 1 191 ? 15.606 11.034 1.755 1.00 68.62 191 ASP A C 1
ATOM 1535 O O . ASP A 1 191 ? 14.608 10.480 2.240 1.00 68.62 191 ASP A O 1
ATOM 1539 N N . PRO A 1 192 ? 15.460 11.942 0.766 1.00 60.88 192 PRO A N 1
ATOM 1540 C CA . PRO A 1 192 ? 14.157 12.341 0.236 1.00 60.88 192 PRO A CA 1
ATOM 1541 C C . PRO A 1 192 ? 13.501 11.272 -0.655 1.00 60.88 192 PRO A C 1
ATOM 1543 O O . PRO A 1 192 ? 12.291 11.338 -0.888 1.00 60.88 192 PRO A O 1
ATOM 1546 N N . ASN A 1 193 ? 14.267 10.295 -1.157 1.00 59.81 193 ASN A N 1
ATOM 1547 C CA . ASN A 1 193 ? 13.819 9.314 -2.152 1.00 59.81 193 ASN A CA 1
ATOM 1548 C C . ASN A 1 193 ? 13.387 7.978 -1.549 1.00 59.81 193 ASN A C 1
ATOM 1550 O O . ASN A 1 193 ? 12.905 7.095 -2.267 1.00 59.81 193 ASN A O 1
ATOM 1554 N N . ALA A 1 194 ? 13.509 7.818 -0.236 1.00 59.25 194 ALA A N 1
ATOM 1555 C CA . ALA A 1 194 ? 13.172 6.578 0.425 1.00 59.25 194 ALA A CA 1
ATOM 1556 C C . ALA A 1 194 ? 11.650 6.306 0.363 1.00 59.25 194 ALA A C 1
ATOM 1558 O O . ALA A 1 194 ? 10.814 6.872 1.074 1.00 59.25 194 ALA A O 1
ATOM 1559 N N . ARG A 1 195 ? 11.276 5.446 -0.590 1.00 59.31 195 ARG A N 1
ATOM 1560 C CA . ARG A 1 195 ? 9.889 5.193 -1.015 1.00 59.31 195 ARG A CA 1
ATOM 1561 C C . ARG A 1 195 ? 9.186 4.092 -0.205 1.00 59.31 195 ARG A C 1
ATOM 1563 O O . ARG A 1 195 ? 7.993 3.872 -0.396 1.00 59.31 195 ARG A O 1
ATOM 1570 N N . ALA A 1 196 ? 9.888 3.450 0.726 1.00 54.03 196 ALA A N 1
ATOM 1571 C CA . ALA A 1 196 ? 9.355 2.461 1.660 1.00 54.03 196 ALA A CA 1
ATOM 1572 C C . ALA A 1 196 ? 9.044 3.121 3.015 1.00 54.03 196 ALA A C 1
ATOM 1574 O O . ALA A 1 196 ? 9.887 3.833 3.552 1.00 54.03 196 ALA A O 1
ATOM 1575 N N . ARG A 1 197 ? 7.813 2.956 3.516 1.00 74.81 197 ARG A N 1
ATOM 1576 C CA . ARG A 1 197 ? 7.241 3.808 4.573 1.00 74.81 197 ARG A CA 1
ATOM 1577 C C . ARG A 1 197 ? 6.533 2.984 5.649 1.00 74.81 197 ARG A C 1
ATOM 1579 O O . ARG A 1 197 ? 5.303 2.991 5.725 1.00 74.81 197 ARG A O 1
ATOM 1586 N N . ARG A 1 198 ? 7.300 2.258 6.461 1.00 93.12 198 ARG A N 1
ATOM 1587 C CA . ARG A 1 198 ? 6.832 1.851 7.793 1.00 93.12 198 ARG A CA 1
ATOM 1588 C C . ARG A 1 198 ? 7.172 2.968 8.785 1.00 93.12 198 ARG A C 1
ATOM 1590 O O . ARG A 1 198 ? 8.091 3.755 8.554 1.00 93.12 198 ARG A O 1
ATOM 1597 N N . TYR A 1 199 ? 6.403 3.073 9.857 1.00 93.50 199 TYR A N 1
ATOM 1598 C CA . TYR A 1 199 ? 6.501 4.134 10.851 1.00 93.50 199 TYR A CA 1
ATOM 1599 C C . TYR A 1 199 ? 6.515 3.531 12.246 1.00 93.50 199 TYR A C 1
ATOM 1601 O O . TYR A 1 199 ? 5.836 2.539 12.494 1.00 93.50 199 TYR A O 1
ATOM 1609 N N . MET A 1 200 ? 7.267 4.143 13.152 1.00 93.50 200 MET A N 1
ATOM 1610 C CA . MET A 1 200 ? 7.316 3.730 14.553 1.00 93.50 200 MET A CA 1
ATOM 1611 C C . MET A 1 200 ? 7.651 4.934 15.440 1.00 93.50 200 MET A C 1
ATOM 1613 O O . MET A 1 200 ? 8.368 5.831 14.981 1.00 93.50 200 MET A O 1
ATOM 1617 N N . PRO A 1 201 ? 7.181 5.002 16.696 1.00 92.62 201 PRO A N 1
ATOM 1618 C CA . PRO A 1 201 ? 7.518 6.096 17.591 1.00 92.62 201 PRO A CA 1
ATOM 1619 C C . PRO A 1 201 ? 9.022 6.144 17.861 1.00 92.62 201 PRO A C 1
ATOM 1621 O O . PRO A 1 201 ? 9.667 5.121 18.098 1.00 92.62 201 PRO A O 1
ATOM 1624 N N . ALA A 1 202 ? 9.584 7.350 17.884 1.00 88.38 202 ALA A N 1
ATOM 1625 C CA . ALA A 1 202 ? 11.014 7.561 18.096 1.00 88.38 202 ALA A CA 1
ATOM 1626 C C . ALA A 1 202 ? 11.501 7.043 19.461 1.00 88.38 202 ALA A C 1
ATOM 1628 O O . ALA A 1 202 ? 12.666 6.680 19.597 1.00 88.38 202 ALA A O 1
ATOM 1629 N N . GLN A 1 203 ? 10.612 6.997 20.460 1.00 84.12 203 GLN A N 1
ATOM 1630 C CA . GLN A 1 203 ? 10.908 6.481 21.799 1.00 84.12 203 GLN A CA 1
ATOM 1631 C C . GLN A 1 203 ? 11.182 4.973 21.786 1.00 84.12 203 GLN A C 1
ATOM 1633 O O . GLN A 1 203 ? 12.133 4.529 22.418 1.00 84.12 203 GLN A O 1
ATOM 1638 N N . VAL A 1 204 ? 10.403 4.205 21.019 1.00 76.50 204 VAL A N 1
ATOM 1639 C CA . VAL A 1 204 ? 10.559 2.744 20.923 1.00 76.50 204 VAL A CA 1
ATOM 1640 C C . VAL A 1 204 ? 11.706 2.388 19.972 1.00 76.50 204 VAL A C 1
ATOM 1642 O O . VAL A 1 204 ? 12.505 1.501 20.252 1.00 76.50 204 VAL A O 1
ATOM 1645 N N . ALA A 1 205 ? 11.884 3.171 18.904 1.00 66.06 205 ALA A N 1
ATOM 1646 C CA . ALA A 1 205 ? 12.992 3.035 17.955 1.00 66.06 205 ALA A CA 1
ATOM 1647 C C . ALA A 1 205 ? 14.393 3.287 18.555 1.00 66.06 205 ALA A C 1
ATOM 1649 O O . ALA A 1 205 ? 15.395 3.062 17.878 1.00 66.06 205 ALA A O 1
ATOM 1650 N N . ARG A 1 206 ? 14.482 3.812 19.785 1.00 59.84 206 ARG A N 1
ATOM 1651 C CA . ARG A 1 206 ? 15.747 4.074 20.485 1.00 59.84 206 ARG A CA 1
ATOM 1652 C C . ARG A 1 206 ? 16.297 2.876 21.247 1.00 59.84 206 ARG A C 1
ATOM 1654 O O . ARG A 1 206 ? 17.385 3.027 21.787 1.00 59.84 206 ARG A O 1
ATOM 1661 N N . MET A 1 207 ? 15.614 1.730 21.313 1.00 49.94 207 MET A N 1
ATOM 1662 C CA . MET A 1 207 ? 16.231 0.545 21.911 1.00 49.94 207 MET A CA 1
ATOM 1663 C C . MET A 1 207 ? 17.316 0.017 20.963 1.00 49.94 207 MET A C 1
ATOM 1665 O O . MET A 1 207 ? 16.980 -0.487 19.890 1.00 49.94 207 MET A O 1
ATOM 1669 N N . PRO A 1 208 ? 18.611 0.159 21.306 1.00 50.06 208 PRO A N 1
ATOM 1670 C CA . PRO A 1 208 ? 19.667 -0.394 20.486 1.00 50.06 208 PRO A CA 1
ATOM 1671 C C . PRO A 1 208 ? 19.527 -1.915 20.511 1.00 50.06 208 PRO A C 1
ATOM 1673 O O . PRO A 1 208 ? 19.411 -2.530 21.572 1.00 50.06 208 PRO A O 1
ATOM 1676 N N . SER A 1 209 ? 19.541 -2.517 19.328 1.00 48.03 209 SER A N 1
ATOM 1677 C CA . SER A 1 209 ? 19.820 -3.932 19.129 1.00 48.03 209 SER A CA 1
ATOM 1678 C C . SER A 1 209 ? 21.163 -4.252 19.788 1.00 48.03 209 SER A C 1
ATOM 1680 O O . SER A 1 209 ? 22.224 -4.049 19.201 1.00 48.03 209 SER A O 1
ATOM 1682 N N . HIS A 1 210 ? 21.114 -4.698 21.043 1.00 46.19 210 HIS A N 1
ATOM 1683 C CA . HIS A 1 210 ? 22.264 -4.957 21.909 1.00 46.19 210 HIS A CA 1
ATOM 1684 C C . HIS A 1 210 ? 23.008 -6.255 21.529 1.00 46.19 210 HIS A C 1
ATOM 1686 O O . HIS A 1 210 ? 23.532 -6.953 22.390 1.00 46.19 210 HIS A O 1
ATOM 1692 N N . THR A 1 211 ? 23.039 -6.606 20.243 1.00 48.19 211 THR A N 1
ATOM 1693 C CA . THR A 1 211 ? 23.528 -7.894 19.728 1.00 48.19 211 THR A CA 1
ATOM 1694 C C . THR A 1 211 ? 24.779 -7.793 18.849 1.00 48.19 211 THR A C 1
ATOM 1696 O O . THR A 1 211 ? 25.151 -8.791 18.244 1.00 48.19 211 THR A O 1
ATOM 1699 N N . ALA A 1 212 ? 25.464 -6.643 18.787 1.00 52.12 212 ALA A N 1
ATOM 1700 C CA . ALA A 1 212 ? 26.611 -6.471 17.881 1.00 52.12 212 ALA A CA 1
ATOM 1701 C C . ALA A 1 212 ? 28.012 -6.368 18.526 1.00 52.12 212 ALA A C 1
ATOM 1703 O O . ALA A 1 212 ? 28.982 -6.475 17.787 1.00 52.12 212 ALA A O 1
ATOM 1704 N N . ASP A 1 213 ? 28.163 -6.257 19.853 1.00 48.22 213 ASP A N 1
ATOM 1705 C CA . ASP A 1 213 ? 29.484 -6.014 20.482 1.00 48.22 213 ASP A CA 1
ATOM 1706 C C . ASP A 1 213 ? 29.923 -7.098 21.484 1.00 48.22 213 ASP A C 1
ATOM 1708 O O . ASP A 1 213 ? 30.355 -6.812 22.598 1.00 48.22 213 ASP A O 1
ATOM 1712 N N . LEU A 1 214 ? 29.836 -8.375 21.097 1.00 53.09 214 LEU A N 1
ATOM 1713 C CA . LEU A 1 214 ? 30.393 -9.492 21.885 1.00 53.09 214 LEU A CA 1
ATOM 1714 C C . LEU A 1 214 ? 31.375 -10.378 21.099 1.00 53.09 214 LEU A C 1
ATOM 1716 O O . LEU A 1 214 ? 31.612 -11.516 21.481 1.00 53.09 214 LEU A O 1
ATOM 1720 N N . ASN A 1 215 ? 31.984 -9.851 20.028 1.00 54.66 215 ASN A N 1
ATOM 1721 C CA . ASN A 1 215 ? 32.968 -10.575 19.207 1.00 54.66 215 ASN A CA 1
ATOM 1722 C C . ASN A 1 215 ? 34.277 -9.792 18.947 1.00 54.66 215 ASN A C 1
ATOM 1724 O O . ASN A 1 215 ? 34.855 -9.870 17.867 1.00 54.66 215 ASN A O 1
ATOM 1728 N N . GLN A 1 216 ? 34.786 -9.059 19.945 1.00 55.56 216 GLN A N 1
ATOM 1729 C CA . GLN A 1 216 ? 36.161 -8.523 19.945 1.00 55.56 216 GLN A CA 1
ATOM 1730 C C . GLN A 1 216 ? 36.830 -8.687 21.320 1.00 55.56 216 GLN A C 1
ATOM 1732 O O . GLN A 1 216 ? 37.188 -7.726 21.989 1.00 55.56 216 GLN A O 1
ATOM 1737 N N . ALA A 1 217 ? 37.013 -9.928 21.767 1.00 56.31 217 ALA A N 1
ATOM 1738 C CA . ALA A 1 217 ? 37.957 -10.240 22.841 1.00 56.31 217 ALA A CA 1
ATOM 1739 C C . ALA A 1 217 ? 38.494 -11.658 22.633 1.00 56.31 217 ALA A C 1
ATOM 1741 O O . ALA A 1 217 ? 37.999 -12.623 23.206 1.00 56.31 217 ALA A O 1
ATOM 1742 N N . GLY A 1 218 ? 39.475 -11.794 21.743 1.00 56.06 218 GLY A N 1
ATOM 1743 C CA . GLY A 1 218 ? 40.050 -13.095 21.414 1.00 56.06 218 GLY A CA 1
ATOM 1744 C C . GLY A 1 218 ? 41.261 -13.019 20.494 1.00 56.06 218 GLY A C 1
ATOM 1745 O O . GLY A 1 218 ? 41.344 -13.793 19.549 1.00 56.06 218 GLY A O 1
ATOM 1746 N N . ALA A 1 219 ? 42.185 -12.087 20.741 1.00 55.75 219 ALA A N 1
ATOM 1747 C CA . ALA A 1 219 ? 43.539 -12.181 20.201 1.00 55.75 219 ALA A CA 1
ATOM 1748 C C . ALA A 1 219 ? 44.452 -12.740 21.309 1.00 55.75 219 ALA A C 1
ATOM 1750 O O . ALA A 1 219 ? 44.725 -12.020 22.272 1.00 55.75 219 ALA A O 1
ATOM 1751 N N . PRO A 1 220 ? 44.886 -14.013 21.246 1.00 66.88 220 PRO A N 1
ATOM 1752 C CA . PRO A 1 220 ? 45.933 -14.502 22.128 1.00 66.88 220 PRO A CA 1
ATOM 1753 C C . PRO A 1 220 ? 47.279 -13.891 21.719 1.00 66.88 220 PRO A C 1
ATOM 1755 O O . PRO A 1 220 ? 47.626 -13.848 20.539 1.00 66.88 220 PRO A O 1
ATOM 1758 N N . MET A 1 221 ? 48.007 -13.408 22.726 1.00 60.44 221 MET A N 1
ATOM 1759 C CA . MET A 1 221 ? 49.375 -12.910 22.613 1.00 60.44 221 MET A CA 1
ATOM 1760 C C . MET A 1 221 ? 50.330 -13.974 22.062 1.00 60.44 221 MET A C 1
ATOM 1762 O O . MET A 1 221 ? 50.251 -15.141 22.453 1.00 60.44 221 MET A O 1
ATOM 1766 N N . ALA A 1 222 ? 51.269 -13.520 21.234 1.00 65.81 222 ALA A N 1
ATOM 1767 C CA . ALA A 1 222 ? 52.584 -14.118 21.044 1.00 65.81 222 ALA A CA 1
ATOM 1768 C C . ALA A 1 222 ? 53.636 -13.068 21.421 1.00 65.81 222 ALA A C 1
ATOM 1770 O O . ALA A 1 222 ? 53.399 -11.880 21.093 1.00 65.81 222 ALA A O 1
#

Sequence (222 aa):
MPDQANHVEEQRPWSNAGVSTPDELPFDSSRHPRSLSDDQLRQELEQASGWIERERAEERAARLAYRTIADRVDRRISAIRRRQREIQGEHDRRLSTSRVLSSDHVRELKPGREMRHPNLAEAVLAIWTLDAYCEPMTTSEIAAALPDVGYHSQAAPRSLRSTINQALTRLCREGRVRKFRMDGSPLDDADPNARARRYMPAQVARMPSHTADLNQAGAPMA

Secondary structure (DSSP, 8-state):
-------------------PPS---SS-TTS-GGGS-HHHHHHHHHHHHHHHHHHHHHHHHHHHHHHHHHHHHHHHHHHHHHHHHHHHHHHHHHHHHHHHTSTTS----------PPPPHHHHHHHHTTSTT--S-EEHHHHHHHGGGGT----S-HHHHHHHHHHHHHHHHHTTSEEEE-TTSPBPPTT-TT----EEEETTGGGS--TTSSSS-------

pLDDT: mean 80.2, std 18.3, range [42.69, 97.25]